Protein AF-A0A848DNT1-F1 (afdb_monomer)

pLDDT: mean 89.13, std 14.48, range [33.38, 98.44]

Organism: NCBI:txid630973

Radius of gyration: 17.98 Å; Cα contacts (8 Å, |Δi|>4): 259; chains: 1; bounding box: 50×55×46 Å

Nearest PDB structures (foldseek):
  8e73-assembly1_AK  TM=3.382E-01  e=2.514E+00  Vigna radiata
  3rra-assembly1_A  TM=5.754E-01  e=4.707E+00  Ralstonia pickettii 12J
  8vzp-assembly2_C  TM=2.561E-01  e=3.158E+00  Homo sapiens
  6gcs-assembly1_J  TM=2.860E-01  e=7.864E+00  Yarrowia lipolytica
  8vz1-assembly1_A  TM=2.480E-01  e=4.200E+00  Homo sapiens

Secondary structure (DSSP, 8-state):
-EEEEEE-TTSSEEEEEE-TTS-EEEEEE---SSSS-HHHHHHHHHHHHT-SSSHHHHHHHT---TTEEEEES---TTHHHHHHHHHHHHHHHHHHHHHHHHHHHHHTTS-HHHHHHHHHHHHHTT-SS--SS-HHHHHHHHHHHHHHHHHHHT--TTT-EEEE-----------------

Sequence (181 aa):
MKVTFFPRETGGSVAVIDRDDGVRLRLWSYDRKSTVPHDLAHLVTERAFGLRHGLWGSIADGAMFDSMDVVSGRLRHDSHRRSASLRKANRRELGLSELLTGVVHQGLRQNEATLARALNQTWGALREGPCPYTSTQAHAAVAELAALADRWTATSPVQGLTLSWTHRRRAGPDRHRVRPP

Solvent-accessible surface area (backbone atoms only — not comparable to full-atom values): 10245 Å² total; per-residue (Å²): 68,41,37,32,38,22,55,38,96,87,56,21,35,36,36,39,33,46,38,86,86,61,38,30,36,35,38,62,41,80,57,71,84,58,84,50,55,66,70,58,43,40,54,41,36,28,62,54,71,65,50,64,36,19,70,66,35,32,42,70,79,50,34,73,57,95,56,49,47,80,76,43,67,78,79,60,96,57,39,69,64,50,13,55,49,45,53,61,73,27,44,71,43,35,54,50,38,54,53,50,22,50,46,37,63,51,30,75,80,50,56,72,72,56,39,42,49,46,51,47,52,59,38,57,76,75,42,86,71,82,63,91,71,53,56,67,42,50,50,51,28,23,53,52,49,51,58,46,27,57,51,53,71,72,44,48,62,84,75,34,52,75,47,76,58,76,79,81,74,74,80,68,82,78,77,74,78,78,76,79,136

Foldseek 3Di:
DKWFWFADPVGFIKIWDQAPVRWIKIAGFRDRPALDTLVVLLLLLCVLQLQCLEPVNLVNQQADDPRMDTPDDDDDPCSVVSNVVSCVVSVLSNVLSSQSSVLLRVVLVDDLVVSQVSQQVSDVVRDPDGRPDDSVSSVSSNVVVVVVSVVNVVDHNVPTDMDDRDRDDDPDPDPPPPDDD

Mean predicted aligned error: 6.26 Å

Structure (mmCIF, N/CA/C/O backbone):
data_AF-A0A848DNT1-F1
#
_entry.id   AF-A0A848DNT1-F1
#
loop_
_atom_site.group_PDB
_atom_site.id
_atom_site.type_symbol
_atom_site.label_atom_id
_atom_site.label_alt_id
_atom_site.label_comp_id
_atom_site.label_asym_id
_atom_site.label_entity_id
_atom_site.label_seq_id
_atom_site.pdbx_PDB_ins_code
_atom_site.Cartn_x
_at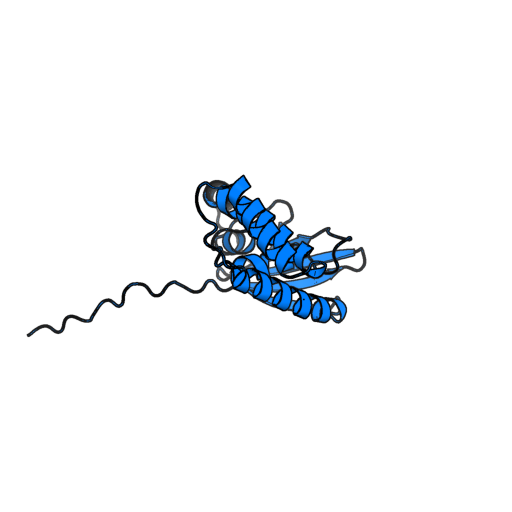om_site.Cartn_y
_atom_site.Cartn_z
_atom_site.occupancy
_atom_site.B_iso_or_equiv
_atom_site.auth_seq_id
_atom_site.auth_comp_id
_atom_site.auth_asym_id
_atom_site.auth_atom_id
_atom_site.pdbx_PDB_model_num
ATOM 1 N N . MET A 1 1 ? 2.062 -13.148 -5.306 1.00 95.19 1 MET A N 1
ATOM 2 C CA . MET A 1 1 ? 3.030 -12.069 -5.610 1.00 95.19 1 MET A CA 1
ATOM 3 C C . MET A 1 1 ? 3.952 -11.825 -4.416 1.00 95.19 1 MET A C 1
ATOM 5 O O . MET A 1 1 ? 3.467 -11.750 -3.286 1.00 95.19 1 MET A O 1
ATOM 9 N N . LYS A 1 2 ? 5.265 -11.688 -4.637 1.00 97.50 2 LYS A N 1
ATOM 10 C CA . LYS A 1 2 ? 6.237 -11.261 -3.608 1.00 97.50 2 LYS A CA 1
ATOM 11 C C . LYS A 1 2 ? 6.719 -9.841 -3.897 1.00 97.50 2 LYS A C 1
ATOM 13 O O . LYS A 1 2 ? 6.839 -9.464 -5.058 1.00 97.50 2 LYS A O 1
ATOM 18 N N . VAL A 1 3 ? 6.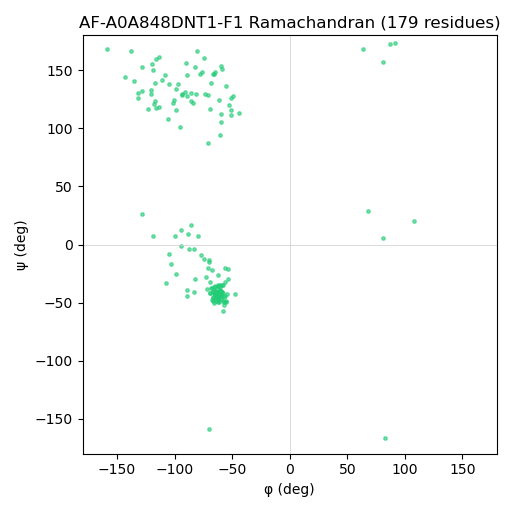981 -9.072 -2.847 1.00 97.88 3 VAL A N 1
ATOM 19 C CA . VAL A 1 3 ? 7.452 -7.687 -2.939 1.00 97.88 3 VAL A CA 1
ATOM 20 C C . VAL A 1 3 ? 8.646 -7.514 -2.012 1.00 97.88 3 VAL A C 1
ATOM 22 O O . VAL A 1 3 ? 8.542 -7.807 -0.823 1.00 97.88 3 VAL A O 1
ATOM 25 N N . THR A 1 4 ? 9.763 -7.028 -2.537 1.00 97.81 4 THR A N 1
ATOM 26 C CA . THR A 1 4 ? 10.959 -6.704 -1.758 1.00 97.81 4 THR A CA 1
ATOM 27 C C . THR A 1 4 ? 11.229 -5.212 -1.834 1.00 97.81 4 THR A C 1
ATOM 29 O O . THR A 1 4 ? 11.475 -4.678 -2.911 1.00 97.81 4 THR A O 1
ATOM 32 N N . PHE A 1 5 ? 11.184 -4.543 -0.688 1.00 96.50 5 PHE A N 1
ATOM 33 C CA . PHE A 1 5 ? 11.463 -3.118 -0.562 1.00 96.50 5 PHE A CA 1
ATOM 34 C C . PHE A 1 5 ? 12.948 -2.911 -0.266 1.00 96.50 5 PHE A C 1
ATOM 36 O O . PHE A 1 5 ? 13.477 -3.534 0.649 1.00 96.50 5 PHE A O 1
ATOM 43 N N . PHE A 1 6 ? 13.614 -2.018 -0.985 1.00 95.06 6 PHE A N 1
ATOM 44 C CA . PHE A 1 6 ? 15.010 -1.656 -0.749 1.00 95.06 6 PHE A CA 1
ATOM 45 C C . PHE A 1 6 ? 15.115 -0.162 -0.443 1.00 95.06 6 PHE A C 1
ATOM 47 O O . PHE A 1 6 ? 14.551 0.647 -1.195 1.00 95.06 6 PHE A O 1
ATOM 54 N N . PRO A 1 7 ? 15.793 0.234 0.648 1.00 92.12 7 PRO A N 1
ATOM 55 C CA . PRO A 1 7 ? 16.079 1.638 0.896 1.00 92.12 7 PRO A CA 1
ATOM 56 C C . PRO A 1 7 ? 17.048 2.153 -0.166 1.00 92.12 7 PRO A C 1
ATOM 58 O O . PRO A 1 7 ? 17.908 1.420 -0.657 1.00 92.12 7 PRO A O 1
ATOM 61 N N . ARG A 1 8 ? 16.904 3.423 -0.540 1.00 88.81 8 ARG A N 1
ATOM 62 C CA . ARG A 1 8 ? 17.786 4.070 -1.513 1.00 88.81 8 ARG A CA 1
ATOM 63 C C . ARG A 1 8 ? 18.744 5.018 -0.811 1.00 88.81 8 ARG A C 1
ATOM 65 O O . ARG A 1 8 ? 18.321 5.819 0.016 1.00 88.81 8 ARG A O 1
ATOM 72 N N . GLU A 1 9 ? 20.006 5.005 -1.230 1.00 80.25 9 GLU A N 1
ATOM 73 C CA . GLU A 1 9 ? 21.040 5.919 -0.719 1.00 80.25 9 GLU A CA 1
ATOM 74 C C . GLU A 1 9 ? 20.668 7.395 -0.927 1.00 80.25 9 GLU A C 1
ATOM 76 O O . GLU A 1 9 ? 20.911 8.239 -0.073 1.00 80.25 9 GLU A O 1
ATOM 81 N N . THR A 1 10 ? 19.991 7.706 -2.036 1.00 78.50 10 THR A N 1
ATOM 82 C CA . THR A 1 10 ? 19.512 9.059 -2.368 1.00 78.50 10 THR A CA 1
ATOM 83 C C . THR A 1 10 ? 18.221 9.464 -1.638 1.00 78.50 10 THR A C 1
ATOM 85 O O . THR A 1 10 ? 17.600 10.471 -1.992 1.00 78.50 10 THR A O 1
ATOM 88 N N . GLY A 1 11 ? 17.759 8.650 -0.686 1.00 78.75 11 GLY A N 1
ATOM 89 C CA . GLY A 1 11 ? 16.446 8.757 -0.057 1.00 78.75 11 GLY A CA 1
ATOM 90 C C . GLY A 1 11 ? 15.316 8.134 -0.887 1.00 78.75 11 GLY A C 1
ATOM 91 O O . GLY A 1 11 ? 15.411 7.991 -2.113 1.00 78.75 11 GLY A O 1
ATOM 92 N N . GLY A 1 12 ? 14.231 7.780 -0.195 1.00 86.69 12 GLY A N 1
ATOM 93 C CA . GLY A 1 12 ? 13.113 7.008 -0.737 1.00 86.69 12 GLY A CA 1
ATOM 94 C C . GLY A 1 12 ? 13.373 5.500 -0.733 1.00 86.69 12 GLY A C 1
ATOM 95 O O . GLY A 1 12 ? 14.323 5.006 -0.119 1.00 86.69 12 GLY A O 1
ATOM 96 N N . SER A 1 13 ? 12.534 4.762 -1.451 1.00 92.31 13 SER A N 1
ATOM 97 C CA . SER A 1 13 ? 12.641 3.310 -1.582 1.00 92.31 13 SER A CA 1
ATOM 98 C C . SER A 1 13 ? 12.384 2.856 -3.015 1.00 92.31 13 SER A C 1
ATOM 100 O O . SER A 1 13 ? 11.912 3.599 -3.882 1.00 92.31 13 SER A O 1
ATOM 102 N N . VAL A 1 14 ? 12.737 1.607 -3.276 1.00 95.06 14 VAL A N 1
ATOM 103 C CA . VAL A 1 14 ? 12.334 0.894 -4.479 1.00 95.06 14 VAL A CA 1
ATOM 104 C C . VAL A 1 14 ? 11.713 -0.434 -4.078 1.00 95.06 14 VAL A C 1
ATOM 106 O O . VAL A 1 14 ? 12.284 -1.164 -3.273 1.00 95.06 14 VAL A O 1
ATOM 109 N N . ALA A 1 15 ? 10.555 -0.762 -4.639 1.00 97.06 15 ALA A N 1
ATOM 110 C CA . ALA A 1 15 ? 9.943 -2.072 -4.481 1.00 97.06 15 ALA A CA 1
ATOM 111 C C . ALA A 1 15 ? 10.196 -2.915 -5.735 1.00 97.06 15 ALA A C 1
ATOM 113 O O . ALA A 1 15 ? 9.824 -2.536 -6.846 1.00 97.06 15 ALA A O 1
ATOM 114 N N . VAL A 1 16 ? 10.837 -4.067 -5.564 1.00 98.00 16 VAL A N 1
ATOM 115 C CA . VAL A 1 16 ? 10.963 -5.100 -6.597 1.00 98.00 16 VAL A CA 1
ATOM 116 C C . VAL A 1 16 ? 9.837 -6.100 -6.410 1.00 98.00 16 VAL A C 1
ATOM 118 O O . VAL A 1 16 ? 9.598 -6.582 -5.306 1.00 98.00 16 VAL A O 1
ATOM 121 N N . ILE A 1 17 ? 9.125 -6.393 -7.490 1.00 98.38 17 ILE A N 1
ATOM 122 C CA . ILE A 1 17 ? 7.861 -7.118 -7.448 1.00 98.38 17 ILE A CA 1
ATOM 123 C C . ILE A 1 17 ? 7.986 -8.350 -8.333 1.00 98.38 17 ILE A C 1
ATOM 125 O O . ILE A 1 17 ? 8.130 -8.227 -9.548 1.00 98.38 17 ILE A O 1
ATOM 129 N N . ASP A 1 18 ? 7.881 -9.525 -7.722 1.00 97.81 18 ASP A N 1
ATOM 130 C CA . ASP A 1 18 ? 7.776 -10.807 -8.410 1.00 97.81 18 ASP A CA 1
ATOM 131 C C . ASP A 1 18 ? 6.298 -11.186 -8.526 1.00 97.81 18 ASP A C 1
ATOM 133 O O . ASP A 1 18 ? 5.664 -11.631 -7.555 1.00 97.81 18 ASP A O 1
ATOM 137 N N . ARG A 1 19 ? 5.727 -10.958 -9.714 1.00 95.12 19 ARG A N 1
ATOM 138 C CA . AR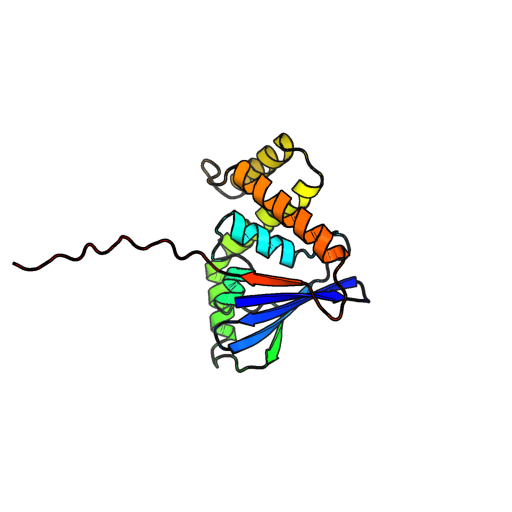G A 1 19 ? 4.327 -11.276 -10.006 1.00 95.12 19 ARG A CA 1
ATOM 139 C C . ARG A 1 19 ? 4.154 -12.742 -10.368 1.00 95.12 19 ARG A C 1
ATOM 141 O O . ARG A 1 19 ? 5.042 -13.388 -10.917 1.00 95.12 19 ARG A O 1
ATOM 148 N N . ASP A 1 20 ? 2.955 -13.246 -10.099 1.00 94.00 20 ASP A N 1
ATOM 149 C CA . ASP A 1 20 ? 2.625 -14.660 -10.297 1.00 94.00 20 ASP A CA 1
ATOM 150 C C . ASP A 1 20 ? 2.545 -15.050 -11.789 1.00 94.00 20 ASP A C 1
ATOM 152 O O . ASP A 1 20 ? 2.566 -16.232 -12.114 1.00 94.00 20 ASP A O 1
ATOM 156 N N . ASP A 1 21 ? 2.500 -14.073 -12.703 1.00 92.31 21 ASP A N 1
ATOM 157 C CA . ASP A 1 21 ? 2.569 -14.275 -14.158 1.00 92.31 21 ASP A CA 1
ATOM 158 C C . ASP A 1 21 ? 4.007 -14.277 -14.717 1.00 92.31 21 ASP A C 1
ATOM 160 O O . ASP A 1 21 ? 4.196 -14.276 -15.933 1.00 92.31 21 ASP A O 1
ATOM 164 N N . GLY A 1 22 ? 5.022 -14.288 -13.846 1.00 95.00 22 GLY A N 1
ATOM 165 C CA . GLY A 1 22 ? 6.436 -14.357 -14.226 1.00 95.00 22 GLY A CA 1
ATOM 166 C C . GLY A 1 22 ? 7.053 -13.019 -14.641 1.00 95.00 22 GLY A C 1
ATOM 167 O O . GLY A 1 22 ? 8.207 -12.986 -15.070 1.00 95.00 22 GLY A O 1
ATOM 168 N N . VAL A 1 23 ? 6.316 -11.912 -14.520 1.00 97.25 23 VAL A N 1
ATOM 169 C CA . VAL A 1 23 ? 6.846 -10.566 -14.759 1.00 97.25 23 VAL A CA 1
ATOM 170 C C . VAL A 1 23 ? 7.503 -10.035 -13.486 1.00 97.25 23 VAL A C 1
ATOM 172 O O . VAL A 1 23 ? 6.889 -10.021 -12.416 1.00 97.25 23 VAL A O 1
ATOM 175 N N . ARG A 1 24 ? 8.735 -9.531 -13.613 1.00 98.31 24 ARG A N 1
ATOM 176 C CA . ARG A 1 24 ? 9.414 -8.793 -12.546 1.00 98.31 24 ARG A CA 1
ATOM 177 C C . ARG A 1 24 ? 9.328 -7.300 -12.810 1.00 98.31 24 ARG A C 1
ATOM 179 O O . ARG A 1 24 ? 9.767 -6.821 -13.858 1.00 98.31 24 ARG A O 1
ATOM 186 N N . LEU A 1 25 ? 8.796 -6.564 -11.844 1.00 98.44 25 LEU A N 1
ATOM 187 C CA . LEU A 1 25 ? 8.614 -5.117 -11.928 1.00 98.44 25 LEU A CA 1
ATOM 188 C C . LEU A 1 25 ? 9.455 -4.399 -10.879 1.00 98.44 25 LEU A C 1
ATOM 190 O O . LEU A 1 25 ? 9.845 -4.971 -9.860 1.00 98.44 25 LEU A O 1
ATOM 194 N N . ARG A 1 26 ? 9.697 -3.121 -11.136 1.00 97.88 26 ARG A N 1
ATOM 195 C CA . ARG A 1 26 ? 10.261 -2.168 -10.192 1.00 97.88 26 ARG A CA 1
ATOM 196 C C . ARG A 1 26 ? 9.262 -1.039 -10.005 1.00 97.88 26 ARG A C 1
ATOM 198 O O . ARG A 1 26 ? 8.755 -0.538 -10.998 1.00 97.88 26 ARG A O 1
ATOM 205 N N . LEU A 1 27 ? 8.997 -0.649 -8.766 1.00 97.00 27 LEU A N 1
ATOM 206 C CA . LEU A 1 27 ? 8.202 0.520 -8.403 1.00 97.00 27 LEU A CA 1
ATOM 207 C C . LEU A 1 27 ? 9.093 1.499 -7.639 1.00 97.00 27 LEU A C 1
ATOM 209 O O . LEU A 1 27 ? 9.694 1.140 -6.626 1.00 97.00 27 LEU A O 1
ATOM 213 N N . TRP A 1 28 ? 9.179 2.728 -8.133 1.00 93.69 28 TRP A N 1
ATOM 214 C CA . TRP A 1 28 ? 9.923 3.798 -7.482 1.00 93.69 28 TRP A CA 1
ATOM 215 C C . TRP A 1 28 ? 9.031 4.564 -6.508 1.00 93.69 28 TRP A C 1
ATOM 217 O O . TRP A 1 28 ? 7.972 5.065 -6.888 1.00 93.69 28 TRP A O 1
ATOM 227 N N . SER A 1 29 ? 9.497 4.696 -5.267 1.00 86.56 29 SER A N 1
ATOM 228 C CA . SER A 1 29 ? 8.850 5.489 -4.227 1.00 86.56 29 SER A CA 1
ATOM 229 C C . SER A 1 29 ? 9.783 6.620 -3.802 1.00 86.56 29 SER A C 1
ATOM 231 O O . SER A 1 29 ? 10.931 6.405 -3.401 1.00 86.56 29 SER A O 1
ATOM 233 N N . TYR A 1 30 ? 9.307 7.855 -3.946 1.00 74.12 30 TYR A N 1
ATOM 234 C CA . TYR A 1 30 ? 10.100 9.062 -3.702 1.00 74.12 30 TYR A CA 1
ATOM 235 C C . TYR A 1 30 ? 9.827 9.689 -2.331 1.00 74.12 30 TYR A C 1
ATOM 237 O O . TYR A 1 30 ? 10.315 10.789 -2.072 1.00 74.12 30 TYR A O 1
ATOM 245 N N . ASP A 1 31 ? 9.054 9.030 -1.460 1.00 68.81 31 ASP A N 1
ATOM 246 C CA . ASP A 1 31 ? 8.738 9.590 -0.148 1.00 68.81 31 ASP A CA 1
ATOM 247 C C . ASP A 1 31 ? 9.988 9.617 0.744 1.00 68.81 31 ASP A C 1
ATOM 249 O O . ASP A 1 31 ? 10.592 8.590 1.047 1.00 68.81 31 ASP A O 1
ATOM 253 N N . ARG A 1 32 ? 10.401 10.831 1.118 1.00 66.25 32 ARG A N 1
ATOM 254 C CA . ARG A 1 32 ? 11.561 11.103 1.981 1.00 66.25 32 ARG A CA 1
ATOM 255 C C . ARG A 1 32 ? 11.154 11.503 3.398 1.00 66.25 32 ARG A C 1
ATOM 257 O O . ARG A 1 32 ? 12.032 11.712 4.228 1.00 66.25 32 ARG A O 1
ATOM 264 N N . LYS A 1 33 ? 9.860 11.727 3.648 1.00 66.00 33 LYS A N 1
ATOM 265 C CA . LYS A 1 33 ? 9.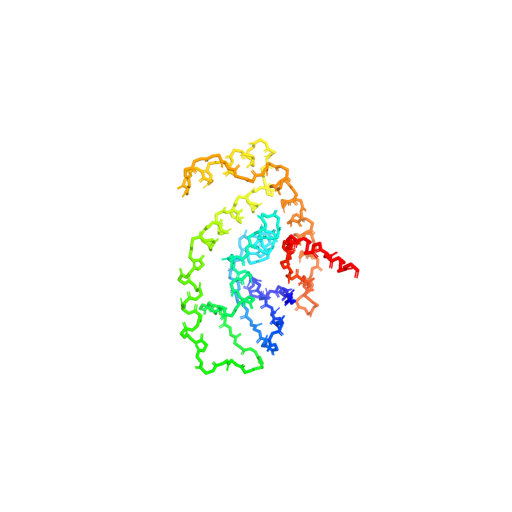365 12.347 4.889 1.00 66.00 33 LYS A CA 1
ATOM 266 C C . LYS A 1 33 ? 8.760 11.334 5.852 1.00 66.00 33 LYS A C 1
ATOM 268 O O . LYS A 1 33 ? 8.581 11.653 7.026 1.00 66.00 33 LYS A O 1
ATOM 273 N N . SER A 1 34 ? 8.429 10.144 5.371 1.00 70.38 34 SER A N 1
ATOM 274 C CA . SER A 1 34 ? 7.898 9.063 6.183 1.00 70.38 34 SER A CA 1
ATOM 275 C C . SER A 1 34 ? 9.006 8.177 6.758 1.00 70.38 34 SER A C 1
ATOM 277 O O . SER A 1 34 ? 10.026 7.917 6.126 1.00 70.38 34 SER A O 1
ATOM 279 N N . THR A 1 35 ? 8.785 7.668 7.972 1.00 79.56 35 THR A N 1
ATOM 280 C CA . THR A 1 35 ? 9.638 6.637 8.588 1.00 79.56 35 THR A CA 1
ATOM 281 C C . THR A 1 35 ? 9.501 5.279 7.898 1.00 79.56 35 THR A C 1
ATOM 283 O O . THR A 1 35 ? 10.339 4.402 8.086 1.00 79.56 35 THR A O 1
ATOM 286 N N . VAL A 1 36 ? 8.454 5.104 7.086 1.00 88.62 36 VAL A N 1
ATOM 287 C CA . VAL A 1 36 ? 8.153 3.882 6.339 1.00 88.62 36 VAL A CA 1
ATOM 288 C C . VAL A 1 36 ? 7.766 4.243 4.908 1.00 88.62 36 VAL A C 1
ATOM 290 O 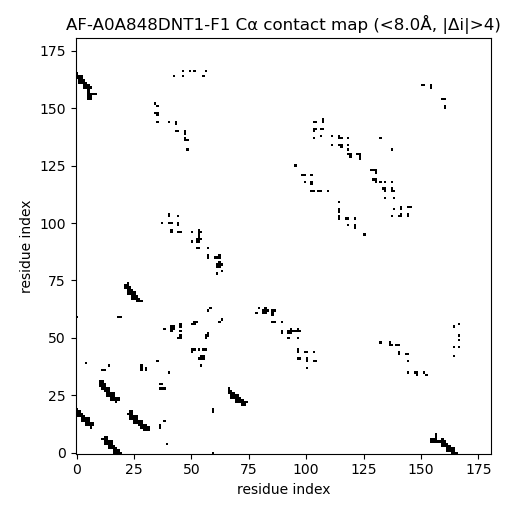O . VAL A 1 36 ? 7.033 5.213 4.717 1.00 88.62 36 VAL A O 1
ATOM 293 N N . PRO A 1 37 ? 8.186 3.480 3.888 1.00 91.62 37 PRO A N 1
ATOM 294 C CA . PRO A 1 37 ? 7.762 3.735 2.520 1.00 91.62 37 PRO A CA 1
ATOM 295 C C . PRO A 1 37 ? 6.234 3.753 2.356 1.00 91.62 37 PRO A C 1
ATOM 297 O O . PRO A 1 37 ? 5.538 2.876 2.873 1.00 91.62 37 PRO A O 1
ATOM 300 N N . HIS A 1 38 ? 5.713 4.730 1.607 1.00 92.50 38 HIS A N 1
ATOM 301 C CA . HIS A 1 38 ? 4.270 4.885 1.356 1.00 92.50 38 HIS A CA 1
ATOM 302 C C . HIS A 1 38 ? 3.646 3.643 0.705 1.00 92.50 38 HIS A C 1
ATOM 304 O O . HIS A 1 38 ? 2.583 3.167 1.094 1.00 92.50 38 HIS A O 1
ATOM 310 N N . ASP A 1 39 ? 4.352 3.049 -0.251 1.00 94.44 39 ASP A N 1
ATOM 311 C CA . ASP A 1 39 ? 3.968 1.811 -0.921 1.00 94.44 39 ASP A CA 1
ATOM 312 C C . ASP A 1 39 ? 3.958 0.605 0.039 1.00 94.44 39 ASP A C 1
ATOM 314 O O . ASP A 1 39 ? 3.055 -0.232 -0.032 1.00 94.44 39 ASP A O 1
ATOM 318 N N . LEU A 1 40 ? 4.873 0.537 1.011 1.00 95.44 40 LEU A N 1
ATOM 319 C CA . LEU A 1 40 ? 4.799 -0.455 2.092 1.00 95.44 40 LEU A CA 1
ATOM 320 C C . LEU A 1 40 ? 3.550 -0.230 2.964 1.00 95.44 40 LEU A C 1
ATOM 322 O O . LEU A 1 40 ? 2.844 -1.191 3.277 1.00 95.44 40 LEU A O 1
ATOM 326 N N . ALA A 1 41 ? 3.213 1.021 3.287 1.00 95.62 41 ALA A N 1
ATOM 327 C CA . ALA A 1 41 ? 1.992 1.343 4.027 1.00 95.62 41 ALA A CA 1
ATOM 328 C C . ALA A 1 41 ? 0.714 0.938 3.262 1.00 95.62 41 ALA A C 1
ATOM 330 O O . ALA A 1 41 ? -0.219 0.413 3.879 1.00 95.62 41 ALA A O 1
ATOM 331 N N . HIS A 1 42 ? 0.692 1.053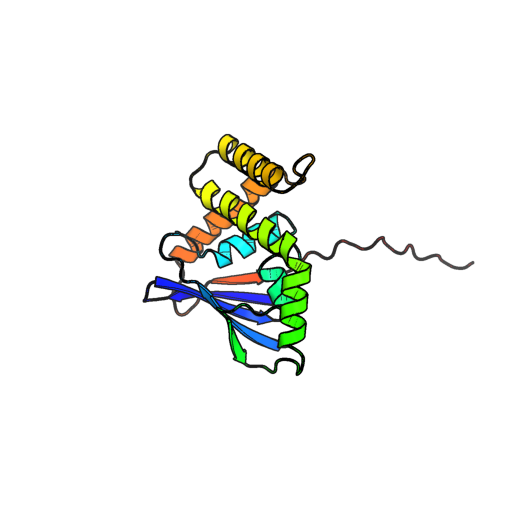 1.927 1.00 96.69 42 HIS A N 1
ATOM 332 C CA . HIS A 1 42 ? -0.377 0.468 1.104 1.00 96.69 42 HIS A CA 1
ATOM 333 C C . HIS A 1 42 ? -0.473 -1.049 1.268 1.00 96.69 42 HIS A C 1
ATOM 335 O O . HIS A 1 42 ? -1.578 -1.583 1.345 1.00 96.69 42 HIS A O 1
ATOM 341 N N . LEU A 1 43 ? 0.657 -1.760 1.355 1.00 96.62 43 LEU A N 1
ATOM 342 C CA . LEU A 1 43 ? 0.658 -3.224 1.458 1.00 96.62 43 LEU A CA 1
ATOM 343 C C . LEU A 1 43 ? -0.033 -3.683 2.742 1.00 96.62 43 LEU A C 1
ATOM 345 O O . LEU A 1 43 ? -0.849 -4.607 2.711 1.00 96.62 43 LEU A O 1
ATOM 349 N N . VAL A 1 44 ? 0.279 -3.022 3.857 1.00 96.94 44 VAL A N 1
ATOM 350 C CA . VAL A 1 44 ? -0.335 -3.286 5.166 1.00 96.94 44 VAL A CA 1
ATOM 351 C C . VAL A 1 44 ? -1.812 -2.910 5.151 1.00 96.94 44 VAL A C 1
ATOM 353 O O . VAL A 1 44 ? -2.660 -3.724 5.513 1.00 96.94 44 VAL A O 1
ATOM 356 N N . THR A 1 45 ? -2.127 -1.710 4.666 1.00 96.94 45 THR A N 1
ATOM 357 C CA . THR A 1 45 ? -3.497 -1.185 4.598 1.00 96.94 45 THR A CA 1
ATOM 358 C C . THR A 1 45 ? -4.405 -2.107 3.793 1.00 96.94 45 THR A C 1
ATOM 360 O O . THR A 1 45 ? -5.450 -2.538 4.279 1.00 96.94 45 THR A O 1
ATOM 363 N N . GLU A 1 46 ? -4.005 -2.468 2.574 1.00 97.06 46 GLU A N 1
ATOM 364 C CA . GLU A 1 46 ? -4.815 -3.331 1.717 1.00 97.06 46 GLU A CA 1
ATOM 365 C C . GLU A 1 46 ? -5.060 -4.701 2.356 1.00 97.06 46 GLU A C 1
ATOM 367 O O . GLU A 1 46 ? -6.180 -5.209 2.310 1.00 97.06 46 GLU A O 1
ATOM 372 N N . ARG A 1 47 ? -4.052 -5.280 3.019 1.00 95.81 47 ARG A N 1
ATOM 373 C CA . ARG A 1 47 ? -4.201 -6.559 3.726 1.00 95.81 47 ARG A CA 1
ATOM 374 C C . ARG A 1 47 ? -5.133 -6.453 4.930 1.00 95.81 47 ARG A C 1
ATOM 376 O O . ARG A 1 47 ? -5.996 -7.315 5.090 1.00 95.81 47 ARG A O 1
ATOM 383 N N . ALA A 1 48 ? -4.978 -5.420 5.754 1.00 95.69 48 ALA A N 1
ATOM 384 C CA . ALA A 1 48 ? -5.749 -5.249 6.983 1.00 95.69 48 ALA A CA 1
ATOM 385 C C . ALA A 1 48 ? -7.238 -4.971 6.716 1.00 95.69 48 ALA A C 1
ATOM 387 O O . ALA A 1 48 ? -8.114 -5.488 7.418 1.00 95.69 48 ALA A O 1
ATOM 388 N N . PHE A 1 49 ? -7.532 -4.198 5.668 1.00 95.06 49 PHE A N 1
ATOM 389 C CA . PHE A 1 49 ? -8.900 -3.847 5.280 1.00 95.06 49 PHE A CA 1
ATOM 390 C C . PHE A 1 49 ? -9.490 -4.773 4.205 1.00 95.06 49 PHE A C 1
ATOM 392 O O . PHE A 1 49 ? -10.655 -4.632 3.845 1.00 95.06 49 PHE A O 1
ATOM 399 N N . GLY A 1 50 ? -8.725 -5.754 3.714 1.00 94.31 50 GLY A N 1
ATOM 400 C CA . GLY A 1 50 ? -9.192 -6.708 2.705 1.00 94.31 50 GLY A CA 1
ATOM 401 C C . GLY A 1 50 ? -9.453 -6.073 1.337 1.00 94.31 50 GLY A C 1
ATOM 402 O O . GLY A 1 50 ? -10.309 -6.557 0.594 1.00 94.31 50 GLY A O 1
ATOM 403 N N . LEU A 1 51 ? -8.731 -4.998 1.013 1.00 94.56 51 LEU A N 1
ATOM 404 C CA . LEU A 1 51 ? -8.809 -4.347 -0.289 1.00 94.56 51 LEU A CA 1
ATOM 405 C C . LEU A 1 51 ? -8.155 -5.248 -1.339 1.00 94.56 51 LEU A C 1
ATOM 407 O O . LEU A 1 51 ? -7.030 -5.726 -1.189 1.00 94.56 51 LEU A O 1
ATOM 411 N N . ARG A 1 52 ? -8.890 -5.492 -2.414 1.00 94.81 52 ARG A N 1
ATOM 412 C CA . ARG A 1 52 ? -8.508 -6.353 -3.536 1.00 94.81 52 ARG A CA 1
ATOM 413 C C . ARG A 1 52 ? -7.971 -5.572 -4.712 1.00 94.81 52 ARG A C 1
ATOM 415 O O . ARG A 1 52 ? -7.259 -6.136 -5.533 1.00 94.81 52 ARG A O 1
ATOM 422 N N . HIS A 1 53 ? -8.376 -4.315 -4.815 1.00 95.88 53 HIS A N 1
ATOM 423 C CA . HIS A 1 53 ? -8.167 -3.478 -5.986 1.00 95.88 53 HIS A CA 1
ATOM 424 C C . HIS A 1 53 ? -7.528 -2.134 -5.605 1.00 95.88 53 HIS A C 1
ATOM 426 O O . HIS A 1 53 ? -7.690 -1.142 -6.314 1.00 95.88 53 HIS A O 1
ATOM 432 N N . GLY A 1 54 ? -6.779 -2.112 -4.494 1.00 96.19 54 GLY A N 1
ATOM 433 C CA . GLY A 1 54 ? -5.842 -1.039 -4.159 1.00 96.19 54 GLY A CA 1
ATOM 434 C C . GLY A 1 54 ? -4.611 -1.041 -5.075 1.00 96.19 54 GLY A C 1
ATOM 435 O O . GLY A 1 54 ? -4.652 -1.581 -6.185 1.00 96.19 54 GLY A O 1
ATOM 436 N N . LEU A 1 55 ? -3.514 -0.425 -4.636 1.00 97.12 55 LEU A N 1
ATOM 437 C CA . LEU A 1 55 ? -2.252 -0.372 -5.376 1.00 97.12 55 LEU A CA 1
ATOM 438 C C . LEU A 1 55 ? -1.732 -1.785 -5.673 1.00 97.12 55 LEU A C 1
ATOM 440 O O . LEU A 1 55 ? -1.560 -2.150 -6.839 1.00 97.12 55 LEU A O 1
ATOM 444 N N . TRP A 1 56 ? -1.526 -2.598 -4.637 1.00 97.62 56 TRP A N 1
ATOM 445 C CA . TRP A 1 56 ? -0.906 -3.917 -4.773 1.00 97.62 56 TRP A CA 1
ATOM 446 C C . TRP A 1 56 ? -1.821 -4.924 -5.446 1.00 97.62 56 TRP A C 1
ATOM 448 O O . TRP A 1 56 ? -1.363 -5.695 -6.290 1.00 97.62 56 TRP A O 1
ATOM 458 N N . GLY A 1 57 ? -3.116 -4.873 -5.136 1.00 96.75 57 GLY A N 1
ATOM 459 C CA . GLY A 1 57 ? -4.115 -5.663 -5.845 1.00 96.75 57 GLY A CA 1
ATOM 460 C C . GLY A 1 57 ? -4.180 -5.358 -7.337 1.00 96.75 57 GLY A C 1
ATOM 461 O O . GLY A 1 57 ? -4.161 -6.268 -8.166 1.00 96.75 57 GLY A O 1
ATOM 462 N N . SER A 1 58 ? -4.140 -4.075 -7.701 1.00 97.62 58 SER A N 1
ATOM 463 C CA . SER A 1 58 ? -4.103 -3.670 -9.107 1.00 97.62 58 SER A CA 1
ATOM 464 C C . SER A 1 58 ? -2.816 -4.124 -9.801 1.00 97.62 58 SER A C 1
ATOM 466 O O . SER A 1 58 ? -2.885 -4.622 -10.926 1.00 97.62 58 SER A O 1
ATOM 468 N N . ILE A 1 59 ? -1.651 -3.994 -9.152 1.00 97.50 59 ILE A N 1
ATOM 469 C CA . ILE A 1 59 ? -0.369 -4.473 -9.699 1.00 97.50 59 ILE A CA 1
ATOM 470 C C . ILE A 1 59 ? -0.414 -5.986 -9.932 1.00 97.50 59 ILE A C 1
ATOM 472 O O . ILE A 1 59 ? -0.012 -6.451 -11.001 1.00 97.50 59 ILE A O 1
ATOM 476 N N . ALA A 1 60 ? -0.939 -6.751 -8.973 1.00 96.31 60 ALA A N 1
ATOM 477 C CA . ALA A 1 60 ? -1.063 -8.199 -9.098 1.00 96.31 60 ALA A CA 1
ATOM 478 C C . ALA A 1 60 ? -1.915 -8.604 -10.318 1.00 96.31 60 ALA A C 1
ATOM 480 O O . ALA A 1 60 ? -1.514 -9.492 -11.074 1.00 96.31 60 ALA A O 1
ATOM 481 N N . ASP A 1 61 ? -3.019 -7.891 -10.577 1.00 94.81 61 ASP A N 1
ATOM 482 C CA . ASP A 1 61 ? -3.917 -8.121 -11.724 1.00 94.81 61 ASP A CA 1
ATOM 483 C C . ASP A 1 61 ? -3.346 -7.647 -13.081 1.00 94.81 61 ASP A C 1
ATOM 485 O O . ASP A 1 61 ? -3.867 -7.995 -14.158 1.00 94.81 61 ASP A O 1
ATOM 489 N N . GLY A 1 62 ? -2.257 -6.873 -13.039 1.00 96.06 62 GLY A N 1
ATOM 490 C CA . GLY A 1 62 ? -1.502 -6.405 -14.199 1.00 96.06 62 GLY A CA 1
ATOM 491 C C . GLY A 1 62 ? -1.646 -4.931 -14.542 1.00 96.06 62 GLY A C 1
ATOM 492 O O . GLY A 1 62 ? -1.353 -4.546 -15.676 1.00 96.06 62 GLY A O 1
ATOM 493 N N . ALA A 1 63 ? -2.081 -4.104 -13.594 1.00 97.12 63 ALA A N 1
ATOM 494 C CA . ALA A 1 63 ? -1.952 -2.662 -13.722 1.00 97.12 63 ALA A CA 1
ATOM 495 C C . ALA A 1 63 ? -0.475 -2.249 -13.638 1.00 97.12 63 ALA A C 1
ATOM 497 O O . ALA A 1 63 ? 0.290 -2.744 -12.814 1.00 97.12 63 ALA A O 1
ATOM 498 N N . MET A 1 64 ? -0.103 -1.307 -14.496 1.00 97.25 64 MET A N 1
ATOM 499 C CA . MET A 1 64 ? 1.172 -0.595 -14.464 1.00 97.25 64 MET A CA 1
ATOM 500 C C . MET A 1 64 ? 0.892 0.850 -14.064 1.00 97.25 64 MET A C 1
ATOM 502 O O . MET A 1 64 ? -0.099 1.424 -14.521 1.00 97.25 64 MET A O 1
ATOM 506 N N . PHE A 1 65 ? 1.757 1.443 -13.253 1.00 95.94 65 PHE A N 1
ATOM 507 C CA . PHE A 1 65 ? 1.723 2.857 -12.881 1.00 95.94 65 PHE A CA 1
ATOM 508 C C . PHE A 1 65 ? 2.946 3.569 -13.454 1.00 95.94 65 PHE A C 1
ATOM 510 O O . PHE A 1 65 ? 3.917 2.921 -13.834 1.00 95.94 65 PHE A O 1
ATOM 517 N N . ASP A 1 66 ? 2.891 4.894 -13.539 1.00 93.94 66 ASP A N 1
ATOM 518 C CA . ASP A 1 66 ? 3.906 5.672 -14.261 1.00 93.94 66 ASP A CA 1
ATOM 519 C C . ASP A 1 66 ? 5.287 5.622 -13.582 1.00 93.94 66 ASP A C 1
ATOM 521 O O . ASP A 1 66 ? 6.307 5.798 -14.235 1.00 93.94 66 ASP A O 1
ATOM 525 N N . SER A 1 67 ? 5.335 5.312 -12.284 1.00 93.75 67 SER A N 1
ATOM 526 C CA . SER A 1 67 ? 6.563 5.097 -11.511 1.00 93.75 67 SER A CA 1
ATOM 527 C C . SER A 1 67 ? 7.100 3.661 -11.589 1.00 93.75 67 SER A C 1
ATOM 529 O O . SER A 1 67 ? 7.897 3.262 -10.733 1.00 93.75 67 SER A O 1
ATOM 531 N N . MET A 1 68 ? 6.650 2.862 -12.566 1.00 97.12 68 MET A N 1
ATOM 532 C CA . MET A 1 68 ? 7.019 1.453 -12.687 1.00 97.12 68 MET A CA 1
ATOM 533 C C . MET A 1 68 ? 7.784 1.116 -13.961 1.00 97.12 68 MET A C 1
ATOM 535 O O . MET A 1 68 ? 7.375 1.482 -15.060 1.00 97.12 68 MET A O 1
ATOM 539 N N . ASP A 1 69 ? 8.792 0.262 -13.801 1.00 97.00 69 ASP A N 1
ATOM 540 C CA . ASP A 1 69 ? 9.574 -0.316 -14.892 1.00 97.00 69 ASP A CA 1
ATOM 541 C C . ASP A 1 69 ? 9.442 -1.842 -14.923 1.00 97.00 69 ASP A C 1
ATOM 543 O O . ASP A 1 69 ? 9.300 -2.501 -13.887 1.00 97.00 69 ASP A O 1
ATOM 547 N N . VAL A 1 70 ? 9.556 -2.428 -16.117 1.00 97.75 70 VAL A N 1
ATOM 548 C CA . VAL A 1 70 ? 9.743 -3.877 -16.273 1.00 97.75 70 VAL A CA 1
ATOM 549 C C . VAL A 1 70 ? 11.227 -4.189 -16.128 1.00 97.75 70 VAL A C 1
ATOM 551 O O . VAL A 1 70 ? 12.048 -3.679 -16.883 1.00 97.75 70 VAL A O 1
ATOM 554 N N . VAL A 1 71 ? 11.571 -5.043 -15.167 1.00 97.69 71 VAL A N 1
ATOM 555 C CA . VAL A 1 71 ? 12.952 -5.498 -14.944 1.00 97.69 71 VAL A CA 1
ATOM 556 C C . VAL A 1 71 ? 13.241 -6.745 -15.772 1.00 97.69 71 VAL A C 1
ATOM 558 O O . VAL A 1 71 ? 14.302 -6.857 -16.377 1.00 97.69 71 VAL A O 1
ATOM 561 N N . SER A 1 72 ? 12.305 -7.696 -15.790 1.00 97.56 72 SER A N 1
ATOM 562 C CA . SER A 1 72 ? 12.403 -8.916 -16.590 1.00 97.56 72 SER A CA 1
ATOM 563 C C . SER A 1 72 ? 11.029 -9.551 -16.819 1.00 97.56 72 SER A C 1
ATOM 565 O O . SER A 1 72 ? 10.028 -9.175 -16.202 1.00 97.56 72 SER A O 1
ATOM 567 N N . GLY A 1 73 ? 10.981 -10.526 -17.729 1.00 95.12 73 GLY A N 1
ATOM 568 C CA . GLY A 1 73 ? 9.739 -11.147 -18.183 1.00 95.12 73 GLY A CA 1
ATOM 569 C C . GLY A 1 73 ? 9.096 -10.383 -19.342 1.00 95.12 73 GLY A C 1
ATOM 570 O O . GLY A 1 73 ? 9.547 -9.311 -19.746 1.00 95.12 73 GLY A O 1
ATOM 571 N N . ARG A 1 74 ? 8.045 -10.967 -19.923 1.00 93.44 74 ARG A N 1
ATOM 572 C CA . ARG A 1 74 ? 7.368 -10.415 -21.100 1.00 93.44 74 ARG A CA 1
ATOM 573 C C . ARG A 1 74 ? 5.956 -9.983 -20.741 1.00 93.44 74 ARG A C 1
ATOM 575 O O . ARG A 1 74 ? 5.113 -10.809 -20.405 1.00 93.44 74 ARG A O 1
ATOM 582 N N . LEU A 1 75 ? 5.685 -8.688 -20.887 1.00 92.38 75 LEU A N 1
ATOM 583 C CA . LEU A 1 75 ? 4.316 -8.192 -20.849 1.00 92.38 75 LEU A CA 1
ATOM 584 C C . LEU A 1 75 ? 3.517 -8.742 -22.036 1.00 92.38 75 LEU A C 1
ATOM 586 O O . LEU A 1 75 ? 4.036 -8.942 -23.138 1.00 92.38 75 LEU A O 1
ATOM 590 N N . ARG A 1 76 ? 2.217 -8.937 -21.821 1.00 88.88 76 ARG A N 1
ATOM 591 C CA . ARG A 1 76 ? 1.279 -9.247 -22.902 1.00 88.88 76 ARG A CA 1
ATOM 592 C C . ARG A 1 76 ? 1.279 -8.131 -23.951 1.00 88.88 76 ARG A C 1
ATOM 594 O O . ARG A 1 76 ? 1.459 -6.964 -23.616 1.00 88.88 76 ARG A O 1
ATOM 601 N N . HIS A 1 77 ? 0.982 -8.480 -25.202 1.00 91.19 77 HIS A N 1
ATOM 602 C CA . HIS A 1 77 ? 0.849 -7.514 -26.302 1.00 91.19 77 HIS A CA 1
ATOM 603 C C . HIS A 1 77 ? -0.186 -6.406 -26.013 1.00 91.19 77 HIS A C 1
ATOM 605 O O . HIS A 1 77 ? -0.022 -5.265 -26.429 1.00 91.19 77 HIS A O 1
ATOM 611 N N . ASP A 1 78 ? -1.248 -6.722 -25.269 1.00 92.75 78 ASP A N 1
ATOM 612 C CA . ASP A 1 78 ? -2.331 -5.802 -24.909 1.00 92.75 78 ASP A CA 1
ATOM 613 C C . ASP A 1 78 ? -2.142 -5.112 -23.542 1.00 92.75 78 ASP A C 1
ATOM 615 O O . ASP A 1 78 ? -3.081 -4.490 -23.035 1.00 92.75 78 ASP A O 1
ATOM 619 N N . SER A 1 79 ? -0.949 -5.196 -22.941 1.00 92.19 79 SER A N 1
ATOM 620 C CA . SER A 1 79 ? -0.678 -4.772 -21.558 1.00 92.19 79 SER A CA 1
ATOM 621 C C . SER A 1 79 ? -1.083 -3.327 -21.260 1.00 92.19 79 SER A C 1
ATOM 623 O O . SER A 1 79 ? -1.712 -3.082 -20.234 1.00 92.19 79 SER A O 1
ATOM 625 N N . HIS A 1 80 ? -0.818 -2.377 -22.161 1.00 94.12 80 HIS A N 1
ATOM 626 C CA . HIS A 1 80 ? -1.204 -0.973 -21.973 1.00 94.12 80 HIS A CA 1
ATOM 627 C C . HIS A 1 80 ? -2.726 -0.786 -21.903 1.00 94.12 80 HIS A C 1
ATOM 629 O O . HIS A 1 80 ? -3.232 -0.128 -20.991 1.00 94.12 80 HIS A O 1
ATOM 635 N N . ARG A 1 81 ? -3.475 -1.409 -22.826 1.00 96.94 81 ARG A N 1
ATOM 636 C CA . ARG A 1 81 ? -4.948 -1.346 -22.845 1.00 96.94 81 ARG A CA 1
ATOM 637 C C . ARG A 1 81 ? -5.548 -2.023 -21.616 1.00 96.94 81 ARG A C 1
ATOM 639 O O . ARG A 1 81 ? -6.472 -1.484 -21.001 1.00 96.94 81 ARG A O 1
ATOM 646 N N . ARG A 1 82 ? -4.997 -3.175 -21.226 1.00 95.38 82 ARG A N 1
ATOM 647 C CA . ARG A 1 82 ? -5.407 -3.903 -20.021 1.00 95.38 82 ARG A CA 1
ATOM 648 C C . ARG A 1 82 ? -5.129 -3.093 -18.756 1.00 95.38 82 ARG A C 1
ATOM 650 O O . ARG A 1 82 ? -6.034 -2.929 -17.948 1.00 95.38 82 ARG A O 1
ATOM 657 N N . SER A 1 83 ? -3.926 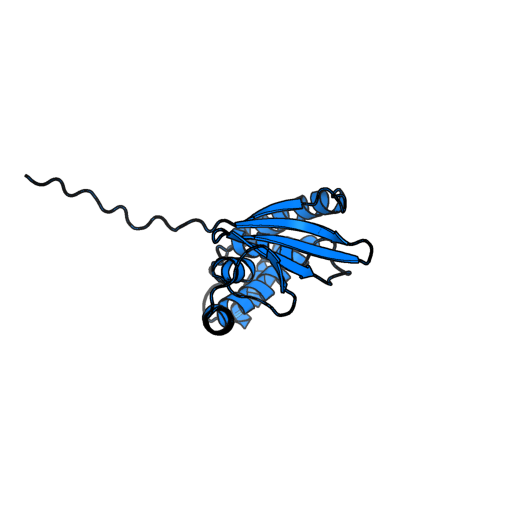-2.537 -18.618 1.00 96.69 83 SER A N 1
ATOM 658 C CA . SER A 1 83 ? -3.536 -1.685 -17.490 1.00 96.69 83 SER A CA 1
ATOM 659 C C . SER A 1 83 ? -4.475 -0.484 -17.349 1.00 96.69 83 SER A C 1
ATOM 661 O O . SER A 1 83 ? -5.038 -0.260 -16.279 1.00 96.69 83 SER A O 1
ATOM 663 N N . ALA A 1 84 ? -4.743 0.242 -18.441 1.00 97.44 84 ALA A N 1
ATOM 664 C CA . ALA A 1 84 ? -5.675 1.369 -18.425 1.00 97.44 84 ALA A CA 1
ATOM 665 C C . ALA A 1 84 ? -7.094 0.950 -17.999 1.00 97.44 84 ALA A C 1
ATOM 667 O O . ALA A 1 84 ? -7.736 1.647 -17.209 1.00 97.44 84 ALA A O 1
ATOM 668 N N . SER A 1 85 ? -7.561 -0.207 -18.475 1.00 97.44 85 SER A N 1
ATOM 669 C CA . SER A 1 85 ? -8.868 -0.764 -18.108 1.00 97.44 85 SER A CA 1
ATOM 670 C C . SER A 1 85 ? -8.933 -1.139 -16.626 1.00 97.44 85 SER A C 1
ATOM 672 O O . SER A 1 85 ? -9.901 -0.778 -15.959 1.00 97.44 85 SER A O 1
ATOM 674 N N . LEU A 1 86 ? -7.886 -1.777 -16.091 1.00 97.38 86 LEU A N 1
ATOM 675 C CA . LEU A 1 86 ? -7.771 -2.119 -14.670 1.00 97.38 86 LEU A CA 1
ATOM 676 C C . LEU A 1 86 ? -7.753 -0.864 -13.796 1.00 97.38 86 LEU A C 1
ATOM 678 O O . LEU A 1 86 ? -8.563 -0.752 -12.885 1.00 97.38 86 LEU A O 1
ATOM 682 N N . ARG A 1 87 ? -6.919 0.137 -14.110 1.00 97.50 87 ARG A N 1
ATOM 683 C CA . ARG A 1 87 ? -6.883 1.402 -13.351 1.00 97.50 87 ARG A CA 1
ATOM 684 C C . ARG A 1 87 ? -8.226 2.133 -13.382 1.00 97.50 87 ARG A C 1
ATOM 686 O O . ARG A 1 87 ? -8.625 2.735 -12.388 1.00 97.50 87 ARG A O 1
ATOM 693 N N . LYS A 1 88 ? -8.947 2.084 -14.509 1.00 97.56 88 LYS A N 1
ATOM 694 C CA . LYS A 1 88 ? -10.293 2.664 -14.619 1.00 97.56 88 LYS A CA 1
ATOM 695 C C . LYS A 1 88 ? -11.302 1.904 -13.757 1.00 97.56 88 LYS A C 1
ATOM 697 O O . LYS A 1 88 ? -12.043 2.548 -13.019 1.00 97.56 88 LYS A O 1
ATOM 702 N N . ALA A 1 89 ? -11.320 0.573 -13.836 1.00 96.88 89 ALA A N 1
ATOM 703 C CA . ALA A 1 89 ? -12.220 -0.277 -13.056 1.00 96.88 89 ALA A CA 1
ATOM 704 C C . ALA A 1 89 ? -11.960 -0.151 -11.545 1.00 96.88 89 ALA A C 1
ATOM 706 O O . ALA A 1 89 ? -12.896 -0.014 -10.759 1.00 96.88 89 ALA A O 1
ATOM 707 N N . ASN A 1 90 ? -10.687 -0.088 -11.160 1.00 97.31 90 ASN A N 1
ATOM 708 C CA . ASN A 1 90 ? -10.243 -0.090 -9.770 1.00 97.31 90 ASN A CA 1
ATOM 709 C C . ASN A 1 90 ? -10.199 1.314 -9.149 1.00 97.31 90 ASN A C 1
ATOM 711 O O . ASN A 1 90 ? -9.948 1.444 -7.955 1.00 97.31 90 ASN A O 1
ATOM 715 N N . ARG A 1 91 ? -10.476 2.383 -9.915 1.00 95.75 91 ARG A N 1
ATOM 716 C CA . ARG A 1 91 ? -10.318 3.792 -9.493 1.00 95.75 91 ARG A CA 1
ATOM 717 C C . ARG A 1 91 ? -10.912 4.096 -8.116 1.00 95.75 91 ARG A C 1
ATOM 719 O O . ARG A 1 91 ? -10.307 4.819 -7.333 1.00 95.75 91 ARG A O 1
ATOM 726 N N . ARG A 1 92 ? -12.104 3.563 -7.830 1.00 93.12 92 ARG A N 1
ATOM 727 C CA . ARG A 1 92 ? -12.796 3.799 -6.553 1.00 93.12 92 ARG A CA 1
ATOM 728 C C . ARG A 1 92 ? -12.053 3.179 -5.371 1.00 93.12 92 ARG A C 1
ATOM 730 O O . ARG A 1 92 ? -11.987 3.793 -4.315 1.00 93.12 92 ARG A O 1
ATOM 737 N N . GLU A 1 93 ? -11.523 1.974 -5.541 1.00 94.62 93 GLU A N 1
ATOM 738 C CA . GLU A 1 93 ? -10.818 1.260 -4.476 1.00 94.62 93 GLU A CA 1
ATOM 739 C C . GLU A 1 93 ? -9.362 1.714 -4.347 1.00 94.62 93 GLU A C 1
ATOM 741 O O . GLU A 1 93 ? -8.856 1.782 -3.235 1.00 94.62 93 GLU A O 1
ATOM 746 N N . LEU A 1 94 ? -8.736 2.156 -5.444 1.00 96.06 94 LEU A N 1
ATOM 747 C CA . LEU A 1 94 ? -7.462 2.882 -5.420 1.00 96.06 94 LEU A CA 1
ATOM 748 C C . LEU A 1 94 ? -7.559 4.154 -4.566 1.00 96.06 94 LEU A C 1
ATOM 750 O O . LEU A 1 94 ? -6.728 4.361 -3.688 1.00 96.06 94 LEU A O 1
ATOM 754 N N . GLY A 1 95 ? -8.599 4.971 -4.768 1.00 94.94 95 GLY A N 1
ATOM 755 C CA . GLY A 1 95 ? -8.817 6.175 -3.958 1.00 94.94 95 GLY A CA 1
ATOM 756 C C . GLY A 1 95 ? -9.116 5.870 -2.486 1.00 94.94 95 GLY A C 1
ATOM 757 O O . GLY A 1 95 ? -8.599 6.542 -1.598 1.00 94.94 95 GLY A O 1
ATOM 758 N N . LEU A 1 96 ? -9.908 4.826 -2.214 1.00 94.06 96 LEU A N 1
ATOM 759 C CA . LEU A 1 96 ? -10.147 4.365 -0.843 1.00 94.06 96 LEU A CA 1
ATOM 760 C C . LEU A 1 96 ? -8.856 3.860 -0.183 1.00 94.06 96 LEU A C 1
ATOM 762 O O . LEU A 1 96 ? -8.610 4.173 0.977 1.00 94.06 96 LEU A O 1
ATOM 766 N N . SER A 1 97 ? -8.037 3.101 -0.917 1.00 95.81 97 SER A N 1
ATOM 767 C CA . SER A 1 97 ? -6.749 2.596 -0.443 1.00 95.81 97 SER A CA 1
ATOM 768 C C . SER A 1 97 ? -5.815 3.739 -0.069 1.00 95.81 97 SER A C 1
ATOM 770 O O . SER A 1 97 ? -5.280 3.707 1.027 1.00 95.81 97 SER A O 1
ATOM 772 N N . GLU A 1 98 ? -5.678 4.768 -0.909 1.00 95.31 98 GLU A N 1
ATOM 773 C CA . GLU A 1 98 ? -4.865 5.956 -0.606 1.00 95.31 98 GLU A CA 1
ATOM 774 C C . GLU A 1 98 ? -5.285 6.618 0.712 1.00 95.31 98 GLU A C 1
ATOM 776 O O . GLU A 1 98 ? -4.466 6.875 1.593 1.00 95.31 98 GLU A O 1
ATOM 781 N N . LEU A 1 99 ? -6.586 6.837 0.890 1.00 94.94 99 LEU A N 1
ATOM 782 C CA . LEU A 1 99 ? -7.100 7.508 2.076 1.00 94.94 99 LEU A CA 1
ATOM 783 C C . LEU A 1 99 ? -6.952 6.661 3.347 1.00 94.94 99 LEU A C 1
ATOM 785 O O . LEU A 1 99 ? -6.548 7.183 4.387 1.00 94.94 99 LEU A O 1
ATOM 789 N N . LEU A 1 100 ? -7.231 5.357 3.271 1.00 95.88 100 LEU A N 1
ATOM 790 C CA . LEU A 1 100 ? -7.008 4.439 4.391 1.00 95.88 100 LEU A CA 1
ATOM 791 C C . LEU A 1 100 ? -5.516 4.303 4.721 1.00 95.88 100 LEU A C 1
ATOM 793 O O . LEU A 1 100 ? -5.168 4.266 5.899 1.00 95.88 100 LEU A O 1
ATOM 797 N N . THR A 1 101 ? -4.636 4.306 3.716 1.00 95.88 101 THR A N 1
ATOM 798 C CA . THR A 1 101 ? -3.182 4.332 3.920 1.00 95.88 101 THR A CA 1
ATOM 799 C C . THR A 1 101 ? -2.783 5.594 4.677 1.00 95.88 101 THR A C 1
ATOM 801 O O . THR A 1 101 ? -2.017 5.509 5.635 1.00 95.88 101 THR A O 1
ATOM 804 N N . GLY A 1 102 ? -3.366 6.747 4.333 1.00 93.81 102 GLY A N 1
ATOM 805 C CA . GLY A 1 102 ? -3.190 7.991 5.083 1.00 93.81 102 GLY A CA 1
ATOM 806 C C . GLY A 1 102 ? -3.584 7.864 6.558 1.00 93.81 102 GLY A C 1
ATOM 807 O O . GLY A 1 102 ? -2.817 8.272 7.431 1.00 93.81 102 GLY A O 1
ATOM 808 N N . VAL A 1 103 ? -4.733 7.243 6.849 1.00 95.06 103 VAL A N 1
ATOM 809 C CA . VAL A 1 103 ? -5.199 6.983 8.225 1.00 95.06 103 VAL A CA 1
ATOM 810 C C . VAL A 1 103 ? -4.221 6.080 8.984 1.00 95.06 103 VAL A C 1
ATOM 812 O O . VAL A 1 103 ? -3.804 6.427 10.087 1.00 95.06 103 VAL A O 1
ATOM 815 N N . VAL A 1 104 ? -3.799 4.955 8.396 1.00 95.69 104 VAL A N 1
ATOM 816 C CA . VAL A 1 104 ? -2.849 4.021 9.032 1.00 95.69 104 VAL A CA 1
ATOM 817 C C . VAL A 1 1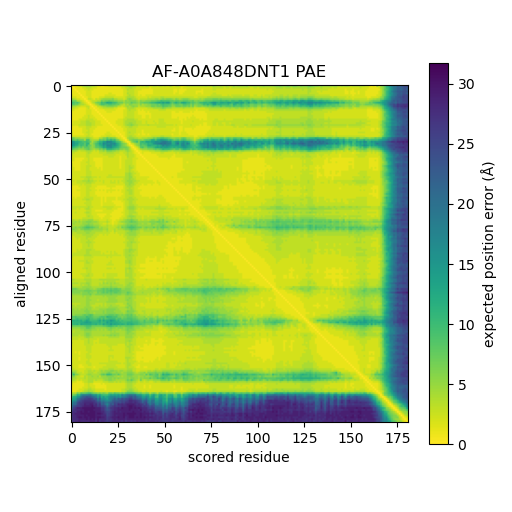04 ? -1.494 4.694 9.268 1.00 95.69 104 VAL A C 1
ATOM 819 O O . VAL A 1 104 ? -0.914 4.584 10.347 1.00 95.69 104 VAL A O 1
ATOM 822 N N . HIS A 1 105 ? -1.001 5.452 8.293 1.00 92.25 105 HIS A N 1
ATOM 823 C CA . HIS A 1 105 ? 0.289 6.126 8.389 1.00 92.25 105 HIS A CA 1
ATOM 824 C C . HIS A 1 105 ? 0.290 7.256 9.435 1.00 92.25 105 HIS A C 1
ATOM 826 O O . HIS A 1 105 ? 1.275 7.465 10.149 1.00 92.25 105 HIS A O 1
ATOM 832 N N . GLN A 1 106 ? -0.811 8.002 9.557 1.00 91.19 106 GLN A N 1
ATOM 833 C CA . GLN A 1 106 ? -0.994 8.984 10.632 1.00 91.19 106 GLN A CA 1
ATOM 834 C C . GLN A 1 106 ? -1.167 8.313 11.999 1.00 91.19 106 GLN A C 1
ATOM 836 O O . GLN A 1 106 ? -0.684 8.850 12.998 1.00 91.19 106 GLN A O 1
ATOM 841 N N . GLY A 1 107 ? -1.780 7.127 12.026 1.00 93.50 107 GLY A N 1
ATOM 842 C CA . GLY A 1 107 ? -1.985 6.304 13.214 1.00 93.50 107 GLY A CA 1
ATOM 843 C C . GLY A 1 107 ? -0.709 6.008 14.000 1.00 93.50 107 GLY A C 1
ATOM 844 O O . GLY A 1 107 ? -0.763 5.954 15.223 1.00 93.50 107 GLY A O 1
ATOM 845 N N . LEU A 1 108 ? 0.453 5.944 13.336 1.00 92.19 108 LEU A N 1
ATOM 846 C CA . LEU A 1 108 ? 1.764 5.793 13.990 1.00 92.19 108 LEU A CA 1
ATOM 847 C C . LEU A 1 108 ? 2.073 6.888 15.031 1.00 92.19 108 LEU A C 1
ATOM 849 O O . LEU A 1 108 ? 2.946 6.704 15.873 1.00 92.19 108 LEU A O 1
ATOM 853 N N . ARG A 1 109 ? 1.399 8.044 14.960 1.00 90.88 109 ARG A N 1
ATOM 854 C CA . ARG A 1 109 ? 1.598 9.198 15.857 1.00 90.88 109 ARG A CA 1
ATOM 855 C C . ARG A 1 109 ? 0.348 9.563 16.661 1.00 90.88 109 ARG A C 1
ATOM 857 O O . ARG A 1 109 ? 0.319 10.617 17.290 1.00 90.88 109 ARG A O 1
ATOM 864 N N . GLN A 1 110 ? -0.708 8.757 16.593 1.00 90.88 110 GLN A N 1
ATOM 865 C CA . GLN A 1 110 ? -2.019 9.081 17.155 1.00 90.88 110 GLN A CA 1
ATOM 866 C C . GLN A 1 110 ? -2.435 8.066 18.221 1.00 90.88 110 GLN A C 1
ATOM 868 O O . GLN A 1 110 ? -2.006 6.918 18.212 1.00 90.88 110 GLN A O 1
ATOM 873 N N . ASN A 1 111 ? -3.306 8.496 19.135 1.00 92.38 111 ASN A N 1
ATOM 874 C CA . ASN A 1 111 ? -3.973 7.589 20.067 1.00 92.38 111 ASN A CA 1
ATOM 875 C C . ASN A 1 111 ? -5.168 6.879 19.408 1.00 92.38 111 ASN A C 1
ATOM 877 O O . ASN A 1 111 ? -5.669 7.300 18.360 1.00 92.38 111 ASN A O 1
ATOM 881 N N . GLU A 1 112 ? -5.662 5.835 20.072 1.00 89.50 112 GLU A N 1
ATOM 882 C CA . GLU A 1 112 ? -6.737 4.972 19.571 1.00 89.50 112 GLU A CA 1
ATOM 883 C C . GLU A 1 112 ? -8.024 5.732 19.215 1.00 89.50 112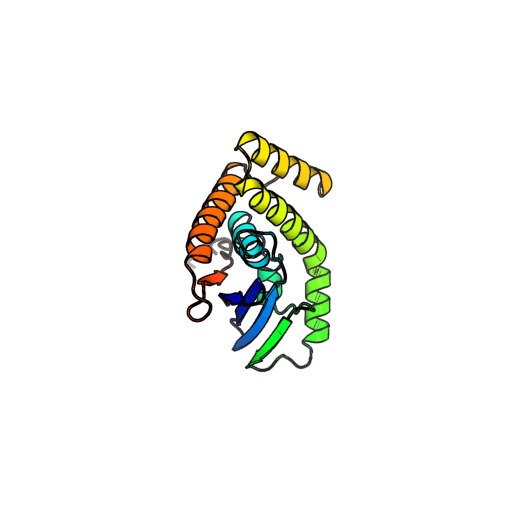 GLU A C 1
ATOM 885 O O . GLU A 1 112 ? -8.608 5.538 18.146 1.00 89.50 112 GLU A O 1
ATOM 890 N N . ALA A 1 113 ? -8.451 6.658 20.079 1.00 91.31 113 ALA A N 1
ATOM 891 C CA . ALA A 1 113 ? -9.660 7.450 19.856 1.00 91.31 113 ALA A CA 1
ATOM 892 C C . ALA A 1 113 ? -9.541 8.347 18.610 1.00 91.31 113 ALA A C 1
ATOM 894 O O . ALA A 1 113 ? -10.498 8.506 17.847 1.00 91.31 113 ALA A O 1
ATOM 895 N N . THR A 1 114 ? -8.356 8.916 18.375 1.00 94.25 114 THR A N 1
ATOM 896 C CA . THR A 1 114 ? -8.089 9.756 17.201 1.00 94.25 114 THR A CA 1
ATOM 897 C C . THR A 1 114 ? -8.074 8.925 15.926 1.00 94.25 114 THR A C 1
ATOM 899 O O . THR A 1 114 ? -8.690 9.341 14.944 1.00 94.25 114 THR A O 1
ATOM 902 N N . LEU A 1 115 ? -7.465 7.737 15.957 1.00 94.00 115 LEU A N 1
ATOM 903 C CA . LEU A 1 115 ? -7.446 6.817 14.822 1.00 94.00 115 LEU A CA 1
ATOM 904 C C . LEU A 1 115 ? -8.860 6.361 14.438 1.00 94.00 115 LEU A C 1
ATOM 906 O O . LEU A 1 115 ? -9.238 6.420 13.267 1.00 94.00 115 LEU A O 1
ATOM 910 N N . ALA A 1 116 ? -9.669 5.956 15.421 1.00 92.94 116 ALA A N 1
ATOM 911 C CA . ALA A 1 116 ? -11.048 5.531 15.187 1.00 92.94 116 ALA A CA 1
ATOM 912 C C . ALA A 1 116 ? -11.902 6.658 14.581 1.00 92.94 116 ALA A C 1
ATOM 914 O O . ALA A 1 116 ? -12.710 6.422 13.678 1.00 92.94 116 ALA A O 1
ATOM 915 N N . ARG A 1 117 ? -11.707 7.901 15.036 1.00 93.69 117 ARG A N 1
ATOM 916 C CA . ARG A 1 117 ? -12.374 9.072 14.457 1.00 93.69 117 ARG A CA 1
ATOM 917 C C . ARG A 1 117 ? -11.908 9.343 13.026 1.00 93.69 117 ARG A C 1
ATOM 919 O O . ARG A 1 117 ? -12.759 9.560 12.166 1.00 93.69 117 ARG A O 1
ATOM 926 N N . ALA A 1 118 ? -10.602 9.295 12.767 1.00 93.75 118 ALA A N 1
ATOM 927 C CA . ALA A 1 118 ? -10.037 9.509 11.436 1.00 93.75 118 ALA A CA 1
ATOM 928 C C . ALA A 1 118 ? -10.580 8.485 10.426 1.00 93.75 118 ALA A C 1
ATOM 930 O O . ALA A 1 118 ? -11.048 8.873 9.360 1.00 93.75 118 ALA A O 1
ATOM 931 N N . LEU A 1 119 ? -10.632 7.200 10.797 1.00 94.75 119 LEU A N 1
ATOM 932 C CA . LEU A 1 119 ? -11.213 6.144 9.964 1.00 94.75 119 LEU A CA 1
ATOM 933 C C . LEU A 1 119 ? -12.665 6.453 9.562 1.00 94.75 119 LEU A C 1
ATOM 935 O O . LEU A 1 119 ? -13.015 6.384 8.383 1.00 94.75 119 LEU A O 1
ATOM 939 N N . ASN A 1 120 ? -13.508 6.814 10.533 1.00 93.31 120 ASN A N 1
ATOM 940 C CA . ASN A 1 120 ? -14.916 7.121 10.275 1.00 93.31 120 ASN A CA 1
ATOM 941 C C . ASN A 1 120 ? -15.095 8.383 9.420 1.00 93.31 120 ASN A C 1
ATOM 943 O O . ASN A 1 120 ? -15.929 8.395 8.517 1.00 93.31 120 ASN A O 1
ATOM 947 N N . GLN A 1 121 ? -14.301 9.428 9.668 1.00 92.12 121 GLN A N 1
ATOM 948 C CA . GLN A 1 121 ? -14.334 10.667 8.884 1.00 92.12 121 GLN A CA 1
ATOM 949 C C . GLN A 1 121 ? -13.909 10.429 7.432 1.00 92.12 121 GLN A C 1
ATOM 951 O O . GLN A 1 121 ? -14.596 10.860 6.508 1.00 92.12 121 GLN A O 1
ATOM 956 N N . THR A 1 122 ? -12.816 9.693 7.227 1.00 91.06 122 THR A N 1
ATOM 957 C CA . THR A 1 122 ? -12.334 9.308 5.900 1.00 91.06 122 THR A CA 1
ATOM 958 C C . THR A 1 122 ? -13.373 8.492 5.132 1.00 91.06 122 THR A C 1
ATOM 960 O O . THR A 1 122 ? -13.571 8.727 3.940 1.00 91.06 122 THR A O 1
ATOM 963 N N . TRP A 1 123 ? -14.070 7.564 5.796 1.00 91.25 123 TRP A N 1
ATOM 964 C CA . TRP A 1 123 ? -15.158 6.814 5.167 1.00 91.25 123 TRP A CA 1
ATOM 965 C C . TRP A 1 123 ? -16.340 7.713 4.792 1.00 91.25 123 TRP A C 1
ATOM 967 O O . TRP A 1 123 ? -16.780 7.688 3.642 1.00 91.25 123 TRP A O 1
ATOM 977 N N . GLY A 1 124 ? -16.818 8.537 5.730 1.00 89.81 124 GLY A N 1
ATOM 978 C CA . GLY A 1 124 ? -17.967 9.422 5.516 1.00 89.81 124 GLY A CA 1
ATOM 979 C C . GLY A 1 124 ? -17.745 10.469 4.420 1.00 89.81 124 GLY A C 1
ATOM 980 O O . GLY A 1 124 ? -18.696 10.879 3.764 1.00 89.81 124 GLY A O 1
ATOM 981 N N . ALA A 1 125 ? -16.493 10.858 4.159 1.00 86.75 125 ALA A N 1
ATOM 982 C CA . ALA A 1 125 ? -16.143 11.732 3.039 1.00 86.75 125 ALA A CA 1
ATOM 983 C C . ALA A 1 125 ? -16.262 11.048 1.660 1.00 86.75 125 ALA A C 1
ATOM 985 O O . ALA A 1 125 ? -16.345 11.727 0.638 1.00 86.75 125 ALA A O 1
ATOM 986 N N . LEU A 1 126 ? -16.244 9.712 1.611 1.00 84.56 126 LEU A N 1
ATOM 987 C CA . LEU A 1 126 ? -16.253 8.928 0.372 1.00 84.56 126 LEU A CA 1
ATOM 988 C C . LEU A 1 126 ? -17.581 8.227 0.091 1.00 84.56 126 LEU A C 1
ATOM 990 O O . LEU A 1 126 ? -17.892 7.954 -1.073 1.00 84.56 126 LEU A O 1
ATOM 994 N N . ARG A 1 127 ? -18.288 7.802 1.140 1.00 84.56 127 ARG A N 1
ATOM 995 C CA . ARG A 1 127 ? -19.403 6.860 1.055 1.00 84.56 127 ARG A CA 1
ATOM 996 C C . ARG A 1 127 ? -20.495 7.225 2.043 1.00 84.56 127 ARG A C 1
ATOM 998 O O . ARG A 1 127 ? -20.230 7.608 3.177 1.00 84.56 127 ARG A O 1
ATOM 1005 N N . GLU A 1 128 ? -21.726 7.007 1.609 1.00 84.56 128 GLU A N 1
ATOM 1006 C CA . GLU A 1 128 ? -22.882 7.010 2.493 1.00 84.56 128 GLU A CA 1
ATOM 1007 C C . GLU A 1 128 ? -22.931 5.711 3.309 1.00 84.56 128 GLU A C 1
ATOM 1009 O O . GLU A 1 128 ? -22.521 4.642 2.843 1.00 84.56 128 GLU A O 1
ATOM 1014 N N . GLY A 1 129 ? -23.464 5.805 4.527 1.00 86.88 129 GLY A N 1
ATOM 1015 C CA . GLY A 1 129 ? -23.632 4.671 5.433 1.00 86.88 129 GLY A CA 1
ATOM 1016 C C . GLY A 1 129 ? -22.452 4.434 6.386 1.00 86.88 129 GLY A C 1
ATOM 1017 O O . GLY A 1 129 ? -21.419 5.105 6.304 1.00 86.88 129 GLY A O 1
ATOM 1018 N N . PRO A 1 130 ? -22.609 3.491 7.331 1.00 88.00 130 PRO A N 1
ATOM 1019 C CA . PRO A 1 130 ? -21.610 3.230 8.361 1.00 88.00 130 PRO A CA 1
ATOM 1020 C C . PRO A 1 130 ? -20.310 2.687 7.761 1.00 88.00 130 PRO A C 1
ATOM 1022 O O . PRO A 1 130 ? -20.328 1.935 6.783 1.00 88.00 130 PRO A O 1
ATOM 1025 N N . CYS A 1 131 ? -19.180 3.042 8.378 1.00 91.62 131 CYS A N 1
ATOM 1026 C CA . CYS A 1 131 ? -17.883 2.491 8.005 1.00 91.62 131 CYS A CA 1
ATOM 1027 C C . CYS A 1 131 ? -17.888 0.968 8.225 1.00 91.62 131 CYS A C 1
ATOM 1029 O O . CYS A 1 131 ? -18.158 0.521 9.341 1.00 91.62 131 CYS A O 1
ATOM 1031 N N . PRO A 1 132 ? -17.584 0.152 7.198 1.00 93.12 132 PRO A N 1
ATOM 1032 C CA . PRO A 1 132 ? -17.551 -1.300 7.337 1.00 93.12 132 PRO A CA 1
ATOM 1033 C C . PRO A 1 132 ? -16.281 -1.792 8.045 1.00 93.12 132 PRO A C 1
ATOM 1035 O O . PRO A 1 132 ? -16.179 -2.978 8.351 1.00 93.12 132 PRO A O 1
ATOM 1038 N N . TYR A 1 133 ? -15.303 -0.910 8.267 1.00 94.62 133 TYR A N 1
ATOM 1039 C CA . TYR A 1 133 ? -14.028 -1.237 8.890 1.00 94.62 133 TYR A CA 1
ATOM 1040 C C . TYR A 1 133 ? -14.044 -0.896 10.374 1.00 94.62 133 TYR A C 1
ATOM 1042 O O . TYR A 1 133 ? -14.525 0.162 10.781 1.00 94.62 133 TYR A O 1
ATOM 1050 N N . THR A 1 134 ? -13.480 -1.782 11.188 1.00 93.69 134 THR A N 1
ATOM 1051 C CA . THR A 1 134 ? -13.462 -1.603 12.641 1.00 93.69 134 THR A CA 1
ATOM 1052 C C . THR A 1 134 ? -12.226 -0.836 13.107 1.00 93.69 134 THR A C 1
ATOM 1054 O O . THR A 1 134 ? -11.167 -0.867 12.473 1.00 93.69 134 THR A O 1
ATOM 1057 N N . SER A 1 135 ? -12.324 -0.191 14.272 1.00 92.06 135 SER A N 1
ATOM 1058 C CA . SER A 1 135 ? -11.156 0.386 14.950 1.00 92.06 135 SER A CA 1
ATOM 1059 C C . SER A 1 135 ? -10.103 -0.679 15.263 1.00 92.06 135 SER A C 1
ATOM 1061 O O . SER A 1 135 ? -8.916 -0.416 15.127 1.00 92.06 135 SER A O 1
ATOM 1063 N N . THR A 1 136 ? -10.514 -1.910 15.584 1.00 94.38 136 THR A N 1
ATOM 1064 C CA . THR A 1 136 ? -9.603 -3.047 15.773 1.00 94.38 136 THR A CA 1
ATOM 1065 C C . THR A 1 136 ? -8.784 -3.349 14.517 1.00 94.38 136 THR A C 1
ATOM 1067 O O . THR A 1 136 ? -7.582 -3.576 14.629 1.00 94.38 136 THR A O 1
ATOM 1070 N N . GLN A 1 137 ? -9.388 -3.312 13.320 1.00 95.44 137 GLN A N 1
ATOM 1071 C CA . GLN A 1 137 ? -8.639 -3.464 12.065 1.00 95.44 137 GLN A CA 1
ATOM 1072 C C . GLN A 1 137 ? -7.632 -2.329 11.872 1.00 95.44 137 GLN A C 1
ATOM 1074 O O . GLN A 1 137 ? -6.494 -2.591 11.491 1.00 95.44 137 GLN A O 1
ATOM 1079 N N . ALA A 1 138 ? -8.024 -1.088 12.172 1.00 96.25 138 ALA A N 1
ATOM 1080 C CA . ALA A 1 138 ? -7.117 0.052 12.086 1.00 96.25 138 ALA A CA 1
ATOM 1081 C C . ALA A 1 138 ? -5.945 -0.068 13.074 1.00 96.25 138 ALA A C 1
ATOM 1083 O O . ALA A 1 138 ? -4.802 0.120 12.669 1.00 96.25 138 ALA A O 1
ATOM 1084 N N . HIS A 1 139 ? -6.190 -0.450 14.331 1.00 95.88 139 HIS A N 1
ATOM 1085 C CA . HIS A 1 139 ? -5.124 -0.677 15.313 1.00 95.88 139 HIS A CA 1
ATOM 1086 C C . HIS A 1 139 ? -4.181 -1.801 14.887 1.00 95.88 139 HIS A C 1
ATOM 1088 O O . HIS A 1 139 ? -2.967 -1.636 14.965 1.00 95.88 139 HIS A O 1
ATOM 1094 N N . ALA A 1 140 ? -4.719 -2.916 14.384 1.00 95.94 140 ALA A N 1
ATOM 1095 C CA . ALA A 1 140 ? -3.904 -4.013 13.873 1.00 95.94 140 ALA A CA 1
ATOM 1096 C C . ALA A 1 140 ? -3.025 -3.567 12.691 1.00 95.94 140 ALA A C 1
ATOM 1098 O O . ALA A 1 140 ? -1.845 -3.906 12.649 1.00 95.94 140 ALA A O 1
ATOM 1099 N N . ALA A 1 141 ? -3.571 -2.762 11.773 1.00 97.06 141 ALA A N 1
ATOM 1100 C CA . ALA A 1 141 ? -2.817 -2.199 10.655 1.00 97.06 141 ALA A CA 1
ATOM 1101 C C . ALA A 1 141 ? -1.694 -1.263 11.128 1.00 97.06 141 ALA A C 1
ATOM 1103 O O . ALA A 1 141 ? -0.571 -1.355 10.642 1.00 97.06 141 ALA A O 1
ATOM 1104 N N . VAL A 1 142 ? -1.976 -0.383 12.095 1.00 97.56 142 VAL A N 1
ATOM 1105 C CA . VAL A 1 142 ? -0.977 0.535 12.667 1.00 97.56 142 VAL A CA 1
ATOM 1106 C C . VAL A 1 142 ? 0.121 -0.236 13.397 1.00 97.56 142 VAL A C 1
ATOM 1108 O O . VAL A 1 142 ? 1.295 0.068 13.209 1.00 97.56 142 VAL A O 1
ATOM 1111 N N . ALA A 1 143 ? -0.234 -1.259 14.176 1.00 96.69 143 ALA A N 1
ATOM 1112 C CA . ALA A 1 143 ? 0.732 -2.104 14.871 1.00 96.69 143 ALA A CA 1
ATOM 1113 C C . ALA A 1 143 ? 1.615 -2.902 13.893 1.00 96.69 143 ALA A C 1
ATOM 1115 O O . ALA A 1 143 ? 2.831 -2.960 14.077 1.00 96.69 143 ALA A O 1
ATOM 1116 N N . GLU A 1 144 ? 1.039 -3.472 12.823 1.00 97.25 144 GLU A N 1
ATOM 1117 C CA . GLU A 1 144 ? 1.817 -4.139 11.766 1.00 97.25 144 GLU A CA 1
ATOM 1118 C C . GLU A 1 144 ? 2.747 -3.142 11.060 1.00 97.25 144 GLU A C 1
ATOM 1120 O O . GLU A 1 144 ? 3.919 -3.450 10.839 1.00 97.25 144 GLU A O 1
ATOM 1125 N N . LEU A 1 145 ? 2.266 -1.930 10.757 1.00 96.81 145 LEU A N 1
ATOM 1126 C CA . LEU A 1 145 ? 3.086 -0.894 10.134 1.00 96.81 145 LEU A CA 1
ATOM 1127 C C . LEU A 1 145 ? 4.224 -0.429 11.053 1.00 96.81 145 LEU A C 1
ATOM 1129 O O . LEU A 1 145 ? 5.337 -0.254 10.569 1.00 96.81 145 LEU A O 1
ATOM 1133 N N . ALA A 1 146 ? 3.980 -0.274 12.356 1.00 96.00 146 ALA A N 1
ATOM 1134 C CA . ALA A 1 146 ? 5.003 0.079 13.340 1.00 96.00 146 ALA A CA 1
ATOM 1135 C C . ALA A 1 146 ? 6.099 -0.995 13.422 1.00 96.00 146 ALA A C 1
ATOM 1137 O O . ALA A 1 146 ? 7.278 -0.684 13.281 1.00 96.00 146 ALA A O 1
ATOM 1138 N N . ALA A 1 147 ? 5.723 -2.273 13.520 1.00 96.06 147 ALA A N 1
ATOM 1139 C CA . ALA A 1 147 ? 6.692 -3.371 13.517 1.00 96.06 147 ALA A CA 1
ATOM 1140 C C . ALA A 1 147 ? 7.496 -3.441 12.203 1.00 96.06 147 ALA A C 1
ATOM 1142 O O . ALA A 1 147 ? 8.680 -3.787 12.192 1.00 96.06 147 ALA A O 1
ATOM 1143 N N . LEU A 1 148 ? 6.868 -3.113 11.070 1.00 95.75 148 LEU A N 1
ATOM 1144 C CA . LEU A 1 148 ? 7.566 -3.010 9.790 1.00 95.75 148 LEU A CA 1
ATOM 1145 C C . LEU A 1 148 ? 8.447 -1.762 9.698 1.00 95.75 148 LEU A C 1
ATOM 1147 O O . LEU A 1 148 ? 9.462 -1.831 9.012 1.00 95.75 148 LEU A O 1
ATOM 1151 N N . ALA A 1 149 ? 8.119 -0.672 10.393 1.00 93.69 149 ALA A N 1
ATOM 1152 C CA . ALA A 1 149 ? 8.960 0.518 10.490 1.00 93.69 149 ALA A CA 1
ATOM 1153 C C . ALA A 1 149 ? 10.293 0.211 11.179 1.00 93.69 149 ALA A C 1
ATOM 1155 O O . ALA A 1 149 ? 11.354 0.587 10.676 1.00 93.69 149 ALA A O 1
ATOM 1156 N N . ASP A 1 150 ? 10.245 -0.540 12.278 1.00 93.50 150 ASP A N 1
ATOM 1157 C CA . ASP A 1 150 ? 11.444 -0.961 13.006 1.00 93.50 150 ASP A CA 1
ATOM 1158 C C . ASP A 1 150 ? 12.321 -1.861 12.128 1.00 93.50 150 ASP A C 1
ATOM 1160 O O . ASP A 1 150 ? 13.526 -1.644 11.979 1.00 93.50 150 ASP A O 1
ATOM 1164 N N . ARG A 1 151 ? 11.699 -2.834 11.450 1.00 94.44 151 ARG A N 1
ATOM 1165 C CA . ARG A 1 151 ? 12.396 -3.713 10.499 1.00 94.44 151 ARG A CA 1
ATOM 1166 C C . ARG A 1 151 ? 12.976 -2.943 9.319 1.00 94.44 151 ARG A C 1
ATOM 1168 O O . ARG A 1 151 ? 14.091 -3.237 8.897 1.00 94.44 151 ARG A O 1
ATOM 1175 N N . TRP A 1 152 ? 12.231 -1.983 8.779 1.00 92.75 152 TRP A N 1
ATOM 1176 C CA . TRP A 1 152 ? 12.670 -1.134 7.676 1.00 92.75 152 TRP A CA 1
ATOM 1177 C C . TRP A 1 152 ? 13.893 -0.306 8.067 1.00 92.75 152 TRP A C 1
ATOM 1179 O O . TRP A 1 152 ? 14.870 -0.280 7.327 1.00 92.75 152 TRP A O 1
ATOM 1189 N N . THR A 1 153 ? 13.880 0.283 9.261 1.00 90.31 153 THR A N 1
ATOM 1190 C CA . THR A 1 153 ? 15.006 1.061 9.797 1.00 90.31 153 THR A CA 1
ATOM 1191 C C . THR A 1 153 ? 16.271 0.209 9.940 1.00 90.31 153 THR A C 1
ATOM 1193 O O . THR A 1 153 ? 17.372 0.689 9.686 1.00 90.31 153 THR A O 1
ATOM 1196 N N . ALA A 1 154 ? 16.124 -1.074 10.281 1.00 90.06 154 ALA A N 1
ATOM 1197 C CA . ALA A 1 154 ? 17.232 -2.027 10.356 1.00 90.06 154 ALA A CA 1
ATOM 1198 C C . ALA A 1 154 ? 17.627 -2.654 8.997 1.00 90.06 154 ALA A C 1
ATOM 1200 O O . ALA A 1 154 ? 18.570 -3.444 8.935 1.00 90.06 154 ALA A O 1
ATOM 1201 N N . THR A 1 155 ? 16.909 -2.358 7.908 1.00 90.19 155 THR A N 1
ATOM 1202 C CA . THR A 1 155 ? 17.117 -3.004 6.604 1.00 90.19 155 THR A CA 1
ATOM 1203 C C . THR A 1 155 ? 18.279 -2.366 5.841 1.00 90.19 155 THR A C 1
ATOM 1205 O O . THR A 1 155 ? 18.319 -1.160 5.619 1.00 90.19 155 THR A O 1
ATOM 1208 N N . SER A 1 156 ? 19.202 -3.197 5.351 1.00 85.38 156 SER A N 1
ATOM 1209 C CA . SER A 1 156 ? 20.270 -2.767 4.439 1.00 85.38 156 SER A CA 1
ATOM 1210 C C . SER A 1 156 ? 19.761 -2.591 2.994 1.00 85.38 156 SER A C 1
ATOM 1212 O O . SER A 1 156 ? 18.942 -3.405 2.546 1.00 85.38 156 SER A O 1
ATOM 1214 N N . PRO A 1 157 ? 20.306 -1.627 2.216 1.00 85.94 157 PRO A N 1
ATOM 1215 C CA . PRO A 1 157 ? 20.046 -1.485 0.777 1.00 85.94 157 PRO A CA 1
ATOM 1216 C C . PRO A 1 157 ? 20.291 -2.747 -0.062 1.00 85.94 157 PRO A C 1
ATOM 1218 O O . PRO A 1 157 ? 19.739 -2.859 -1.152 1.00 85.94 157 PRO A O 1
ATOM 1221 N N . VAL A 1 158 ? 21.096 -3.701 0.423 1.00 87.19 158 VAL A N 1
ATOM 1222 C CA . VAL A 1 158 ? 21.425 -4.940 -0.308 1.00 87.19 158 VAL A CA 1
ATOM 1223 C C . VAL A 1 158 ? 20.434 -6.069 -0.018 1.00 87.19 158 VAL A C 1
ATOM 1225 O O . VAL A 1 158 ? 20.082 -6.827 -0.917 1.00 87.19 158 VAL A O 1
ATOM 1228 N N . GLN A 1 159 ? 19.987 -6.207 1.233 1.00 89.44 159 GLN A N 1
ATOM 1229 C CA . GLN A 1 159 ? 19.111 -7.316 1.635 1.00 89.44 159 GLN A CA 1
ATOM 1230 C C . GLN A 1 159 ? 17.643 -7.034 1.307 1.00 89.44 159 GLN A C 1
ATOM 1232 O O . GLN A 1 159 ? 16.933 -7.924 0.839 1.00 89.44 159 GLN A O 1
ATOM 1237 N N . GLY A 1 160 ? 17.201 -5.795 1.532 1.00 93.81 160 GLY A N 1
ATOM 1238 C CA . GLY A 1 160 ? 15.802 -5.415 1.391 1.00 93.81 160 GLY A CA 1
ATOM 1239 C C . GLY A 1 160 ? 14.859 -6.120 2.378 1.00 93.81 160 GLY A C 1
ATOM 1240 O O . GLY A 1 160 ? 15.192 -7.087 3.062 1.00 93.81 160 GLY A O 1
ATOM 1241 N N . LEU A 1 161 ? 13.632 -5.621 2.445 1.00 95.94 161 LEU A N 1
ATOM 1242 C CA . LEU A 1 161 ? 12.552 -6.141 3.269 1.00 95.94 161 LEU A CA 1
ATOM 1243 C C . LEU A 1 161 ? 11.547 -6.859 2.370 1.00 95.94 161 LEU A C 1
ATOM 1245 O O . LEU A 1 161 ? 10.816 -6.221 1.616 1.00 95.94 161 LEU A O 1
ATOM 1249 N N . THR A 1 162 ? 11.503 -8.191 2.440 1.00 97.00 162 THR A N 1
ATOM 1250 C CA . THR A 1 162 ? 10.589 -8.994 1.612 1.00 97.00 162 THR A CA 1
ATOM 1251 C C . THR A 1 162 ? 9.283 -9.295 2.336 1.00 97.00 162 THR A C 1
ATOM 1253 O O . THR A 1 162 ? 9.282 -9.825 3.447 1.00 97.00 162 THR A O 1
ATOM 1256 N N . LEU A 1 163 ? 8.166 -9.008 1.670 1.00 96.81 163 LEU A N 1
ATOM 1257 C CA . LEU A 1 163 ? 6.804 -9.287 2.107 1.00 96.81 163 LEU A CA 1
ATOM 1258 C C . LEU A 1 163 ? 6.043 -10.030 1.003 1.00 96.81 163 LEU A C 1
ATOM 1260 O O . LEU A 1 163 ? 6.328 -9.909 -0.188 1.00 96.81 163 LEU A O 1
ATOM 1264 N N . SER A 1 164 ? 5.051 -10.820 1.404 1.00 95.19 164 SER A N 1
ATOM 1265 C CA . SER A 1 164 ? 4.139 -11.465 0.459 1.00 95.19 164 SER A CA 1
ATOM 1266 C C . SER A 1 164 ? 2.850 -10.665 0.357 1.00 95.19 164 SER A C 1
ATOM 1268 O O . SER A 1 164 ? 2.256 -10.301 1.374 1.00 95.19 164 SER A O 1
ATOM 1270 N N . TRP A 1 165 ? 2.392 -10.444 -0.872 1.00 92.81 165 TRP A N 1
ATOM 1271 C CA . TRP A 1 165 ? 1.031 -10.008 -1.130 1.00 92.81 165 TRP A CA 1
ATOM 1272 C C . TRP A 1 165 ? 0.207 -11.231 -1.521 1.00 92.81 165 TRP A C 1
ATOM 1274 O O . TRP A 1 165 ? 0.460 -11.893 -2.534 1.00 92.81 165 TRP A O 1
ATOM 1284 N N . THR A 1 166 ? -0.766 -11.551 -0.674 1.00 85.50 166 THR A N 1
ATOM 1285 C CA . THR A 1 166 ? -1.752 -12.593 -0.935 1.00 85.50 166 THR A CA 1
ATOM 1286 C C . THR A 1 166 ? -3.123 -12.028 -0.628 1.00 85.50 166 THR A C 1
ATOM 1288 O O . THR A 1 166 ? -3.352 -11.457 0.437 1.00 85.50 166 THR A O 1
ATOM 1291 N N . HIS A 1 167 ? -4.051 -12.193 -1.559 1.00 68.38 167 HIS A N 1
ATOM 1292 C CA . HIS A 1 167 ? -5.451 -11.977 -1.257 1.00 68.38 167 HIS A CA 1
ATOM 1293 C C . HIS A 1 167 ? -6.018 -13.276 -0.669 1.00 68.38 167 HIS A C 1
ATOM 1295 O O . HIS A 1 167 ? -5.975 -14.321 -1.326 1.00 68.38 167 HIS A O 1
ATOM 1301 N N . ARG A 1 168 ? -6.589 -13.238 0.544 1.00 51.62 168 ARG A N 1
ATOM 1302 C CA . ARG A 1 168 ? -7.417 -14.350 1.041 1.00 51.62 168 ARG A CA 1
ATOM 1303 C C . ARG A 1 168 ? -8.580 -14.519 0.069 1.00 51.62 168 ARG A C 1
ATOM 1305 O O . ARG A 1 168 ? -9.505 -13.713 0.075 1.00 51.62 168 ARG A O 1
ATOM 1312 N N . ARG A 1 169 ? -8.576 -15.558 -0.777 1.00 41.16 169 ARG A N 1
ATOM 1313 C CA . ARG A 1 169 ? -9.802 -15.947 -1.493 1.00 41.16 169 ARG A CA 1
ATOM 1314 C C . ARG A 1 169 ? -10.882 -16.103 -0.419 1.00 41.16 169 ARG A C 1
ATOM 1316 O O . ARG A 1 169 ? -10.702 -16.907 0.492 1.00 41.16 169 ARG A O 1
ATOM 1323 N N . ARG A 1 170 ? -11.975 -15.329 -0.491 1.00 37.22 170 ARG A N 1
ATOM 1324 C CA . ARG A 1 170 ? -13.192 -15.695 0.244 1.00 37.22 170 ARG A CA 1
ATOM 1325 C C . ARG A 1 170 ? -13.448 -17.161 -0.095 1.00 37.22 170 ARG A C 1
ATOM 1327 O O . ARG A 1 170 ? -13.432 -17.500 -1.282 1.00 37.22 170 ARG A O 1
ATOM 1334 N N . ALA A 1 171 ? -13.617 -18.008 0.919 1.00 34.97 171 ALA A N 1
ATOM 1335 C CA . ALA A 1 171 ? -14.158 -19.338 0.701 1.00 34.97 171 ALA A CA 1
ATOM 1336 C C . ALA A 1 171 ? -15.447 -19.142 -0.106 1.00 34.97 171 ALA A C 1
ATOM 1338 O O . ALA A 1 171 ? -16.355 -18.433 0.332 1.00 34.97 171 ALA A O 1
ATOM 1339 N N . GLY A 1 172 ? -15.471 -19.652 -1.339 1.00 33.38 172 GLY A N 1
ATOM 1340 C CA . GLY A 1 172 ? -16.735 -19.789 -2.049 1.00 33.38 172 GLY A CA 1
ATOM 1341 C C . GLY A 1 172 ? -17.639 -20.695 -1.214 1.00 33.38 172 GLY A C 1
ATOM 1342 O O . GLY A 1 172 ? -17.106 -21.495 -0.440 1.00 33.38 172 GLY A O 1
ATOM 1343 N N . PRO A 1 173 ? -18.971 -20.570 -1.324 1.00 35.88 173 PRO A N 1
ATOM 1344 C CA . PRO A 1 173 ? -19.863 -21.483 -0.626 1.00 35.88 173 PRO A CA 1
ATOM 1345 C C . PRO A 1 173 ? -19.425 -22.911 -0.944 1.00 35.88 173 PRO A C 1
ATOM 1347 O O . PRO A 1 173 ? -19.230 -23.253 -2.117 1.00 35.88 173 PRO A O 1
ATOM 1350 N N . ASP A 1 174 ? -19.191 -23.682 0.117 1.00 40.88 174 ASP A N 1
ATOM 1351 C CA . ASP A 1 174 ? -18.879 -25.097 0.037 1.00 40.88 174 ASP A CA 1
ATOM 1352 C C . ASP A 1 174 ? -19.965 -25.724 -0.833 1.00 40.88 174 ASP A C 1
ATOM 1354 O O . ASP A 1 174 ? -21.153 -25.687 -0.497 1.00 40.88 174 ASP A O 1
ATOM 1358 N N . ARG A 1 175 ? -19.588 -26.177 -2.033 1.00 42.06 175 ARG A N 1
ATOM 1359 C CA . ARG A 1 175 ? -20.515 -26.906 -2.887 1.00 42.06 175 ARG A CA 1
ATOM 1360 C C . ARG A 1 175 ? -20.684 -28.244 -2.203 1.00 42.06 175 ARG A C 1
ATOM 1362 O O . ARG A 1 175 ? -19.936 -29.177 -2.487 1.00 42.06 175 ARG A O 1
ATOM 1369 N N . HIS A 1 176 ? -21.643 -28.292 -1.280 1.00 41.97 176 HIS A N 1
ATOM 1370 C CA . HIS A 1 176 ? -22.094 -29.509 -0.644 1.00 41.97 176 HIS A CA 1
ATOM 1371 C C . HIS A 1 176 ? -22.237 -30.566 -1.730 1.00 41.97 176 HIS A C 1
ATOM 1373 O O . HIS A 1 176 ? -23.031 -30.456 -2.666 1.00 41.97 176 HIS A O 1
ATOM 1379 N N . ARG A 1 177 ? -21.362 -31.557 -1.609 1.00 43.78 177 ARG A N 1
ATOM 1380 C CA . ARG A 1 177 ? -21.304 -32.760 -2.411 1.00 43.78 177 ARG A CA 1
ATOM 1381 C C . ARG A 1 177 ? -22.633 -33.486 -2.220 1.00 43.78 177 ARG A C 1
ATOM 1383 O O . ARG A 1 177 ? -22.797 -34.227 -1.256 1.00 43.78 177 ARG A O 1
ATOM 1390 N N . VAL A 1 178 ? -23.587 -33.238 -3.113 1.00 49.09 178 VAL A N 1
ATOM 1391 C CA . VAL A 1 178 ? -24.779 -34.075 -3.258 1.00 49.09 178 VAL A CA 1
ATOM 1392 C C . VAL A 1 178 ? -24.271 -35.474 -3.598 1.00 49.09 178 VAL A C 1
ATOM 1394 O O . VAL A 1 178 ? -23.650 -35.678 -4.642 1.00 49.09 178 VAL A O 1
ATOM 1397 N N . ARG A 1 179 ? -24.452 -36.424 -2.678 1.00 44.16 179 ARG A N 1
ATOM 1398 C CA . ARG A 1 179 ? -24.315 -37.848 -2.993 1.00 44.16 179 ARG A CA 1
ATOM 1399 C C . ARG A 1 179 ? -25.547 -38.258 -3.808 1.00 44.16 179 ARG A C 1
ATOM 1401 O O . ARG A 1 179 ? -26.650 -37.934 -3.369 1.00 44.16 179 ARG A O 1
ATOM 1408 N N . PRO A 1 180 ? -25.389 -38.923 -4.962 1.00 55.56 180 PRO A N 1
ATOM 1409 C CA . PRO A 1 180 ? -26.517 -39.548 -5.634 1.00 55.56 180 PRO A CA 1
ATOM 1410 C C . PRO A 1 180 ? -26.934 -40.834 -4.889 1.00 55.56 180 PRO A C 1
ATOM 1412 O O . PRO A 1 180 ? -26.138 -41.327 -4.078 1.00 55.56 180 PRO A O 1
ATOM 1415 N N . PRO A 1 181 ? -28.175 -41.308 -5.116 1.00 65.75 181 PRO A N 1
ATOM 1416 C CA . PRO A 1 181 ? -28.768 -42.458 -4.428 1.00 65.75 181 PRO A CA 1
ATOM 1417 C C . PRO A 1 181 ? -28.030 -43.775 -4.684 1.00 65.75 181 PRO A C 1
ATOM 1419 O O . PRO A 1 181 ? -27.433 -43.924 -5.776 1.00 65.75 181 PRO A O 1
#